Protein AF-0000000066718182 (afdb_homodimer)

Sequence (200 aa):
MLRGGSRDKLGKALAKWFHANDIPGRKADCPYFRSAIKLAQECGQGVHIPTGKELDGKFLDMNYEDMEAHMAKFKDDWKEYGVTVMCDSWTERWLLMRLGMLRGGSRDKLGKALAKWFHANDIPGRKADCPYFRSAIKLAQECGQGVHIPTGKELDGKFLDMNYEDMEAHMAKFKDDWKEYGVTVMCDSWTERWLLMRLG

Radius of gyration: 20.31 Å; Cα contacts (8 Å, |Δi|>4): 205; chains: 2; bounding box: 43×78×31 Å

Structure (mmCIF, N/CA/C/O backbone):
data_AF-0000000066718182-model_v1
#
loop_
_entity.id
_entity.type
_entity.pdbx_description
1 polymer 'DUF659 domain-containing protein'
#
loop_
_atom_site.group_PDB
_atom_site.id
_atom_site.type_symbol
_atom_site.label_atom_id
_atom_site.label_alt_id
_atom_site.label_comp_id
_atom_site.label_asym_id
_atom_site.label_entity_id
_atom_site.label_seq_id
_atom_site.pdbx_PDB_ins_code
_atom_site.Cartn_x
_atom_site.Cartn_y
_atom_site.Cartn_z
_atom_site.occupancy
_atom_site.B_iso_or_equiv
_atom_site.auth_seq_id
_atom_site.auth_comp_id
_atom_site.auth_asym_id
_atom_site.auth_atom_id
_atom_site.pdbx_PDB_model_num
ATOM 1 N N . MET A 1 1 ? 22.016 -5.453 -14.578 1 27.7 1 MET A N 1
ATOM 2 C CA . MET A 1 1 ? 21.406 -6.781 -14.609 1 27.7 1 MET A CA 1
ATOM 3 C C . MET A 1 1 ? 20.062 -6.781 -13.875 1 27.7 1 MET A C 1
ATOM 5 O O . MET A 1 1 ? 19.094 -7.359 -14.352 1 27.7 1 MET A O 1
ATOM 9 N N . LEU A 1 2 ? 19.953 -6.562 -12.203 1 36.31 2 LEU A N 1
ATOM 10 C CA . LEU A 1 2 ? 19.219 -7.027 -11.031 1 36.31 2 LEU A CA 1
ATOM 11 C C . LEU A 1 2 ? 17.969 -6.18 -10.805 1 36.31 2 LEU A C 1
ATOM 13 O O . LEU A 1 2 ? 17.344 -6.27 -9.75 1 36.31 2 LEU A O 1
ATOM 17 N N . ARG A 1 3 ? 17.984 -5.094 -11.461 1 47.88 3 ARG A N 1
ATOM 18 C CA . ARG A 1 3 ? 16.953 -4.074 -11.289 1 47.88 3 ARG A CA 1
ATOM 19 C C . ARG A 1 3 ? 15.586 -4.605 -11.711 1 47.88 3 ARG A C 1
ATOM 21 O O . ARG A 1 3 ? 14.57 -4.293 -11.078 1 47.88 3 ARG A O 1
ATOM 28 N N . GLY A 1 4 ? 15.656 -5.371 -12.875 1 57.72 4 GLY A N 1
ATOM 29 C CA . GLY A 1 4 ? 14.461 -6.023 -13.367 1 57.72 4 GLY A CA 1
ATOM 30 C C . GLY A 1 4 ? 13.844 -6.98 -12.359 1 57.72 4 GLY A C 1
ATOM 31 O O . GLY A 1 4 ? 12.617 -7.031 -12.211 1 57.72 4 GLY A O 1
ATOM 32 N N . GLY A 1 5 ? 14.828 -7.547 -11.586 1 81.38 5 GLY A N 1
ATOM 33 C CA . GLY A 1 5 ? 14.414 -8.516 -10.586 1 81.38 5 GLY A CA 1
ATOM 34 C C . GLY A 1 5 ? 13.703 -7.879 -9.398 1 81.38 5 GLY A C 1
ATOM 35 O O . GLY A 1 5 ? 12.664 -8.367 -8.961 1 81.38 5 GLY A O 1
ATOM 36 N N . SER A 1 6 ? 14.195 -6.707 -9.156 1 89.06 6 SER A N 1
ATOM 37 C CA . SER A 1 6 ? 13.648 -6.043 -7.98 1 89.06 6 SER A CA 1
ATOM 38 C C . SER A 1 6 ? 12.258 -5.477 -8.266 1 89.06 6 SER A C 1
ATO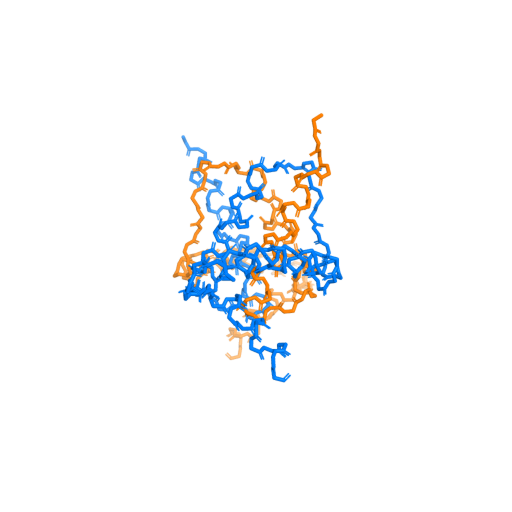M 40 O O . SER A 1 6 ? 11.367 -5.551 -7.414 1 89.06 6 SER A O 1
ATOM 42 N N . ARG A 1 7 ? 12.078 -5.008 -9.5 1 93.25 7 ARG A N 1
ATOM 43 C CA . ARG A 1 7 ? 10.781 -4.441 -9.859 1 93.25 7 ARG A CA 1
ATOM 44 C C . ARG A 1 7 ? 9.719 -5.527 -9.945 1 93.25 7 ARG A C 1
ATOM 46 O O . ARG A 1 7 ? 8.578 -5.316 -9.531 1 93.25 7 ARG A O 1
ATOM 53 N N . ASP A 1 8 ? 10.125 -6.609 -10.539 1 94.56 8 ASP A N 1
ATOM 54 C CA . ASP A 1 8 ? 9.188 -7.723 -10.625 1 94.56 8 ASP A CA 1
ATOM 55 C C . ASP A 1 8 ? 8.797 -8.227 -9.242 1 94.56 8 ASP A C 1
ATOM 57 O O . ASP A 1 8 ? 7.629 -8.555 -9 1 94.56 8 ASP A O 1
ATOM 61 N N . LYS A 1 9 ? 9.727 -8.281 -8.336 1 94.56 9 LYS A N 1
ATOM 62 C CA . LYS A 1 9 ? 9.453 -8.711 -6.973 1 94.56 9 LYS A CA 1
ATOM 63 C C . LYS A 1 9 ? 8.5 -7.75 -6.273 1 94.56 9 LYS A C 1
ATOM 65 O O . LYS A 1 9 ? 7.523 -8.18 -5.648 1 94.56 9 LYS A O 1
ATOM 70 N N . LEU A 1 10 ? 8.781 -6.496 -6.449 1 96.25 10 LEU A N 1
ATOM 71 C CA . LEU A 1 10 ? 7.918 -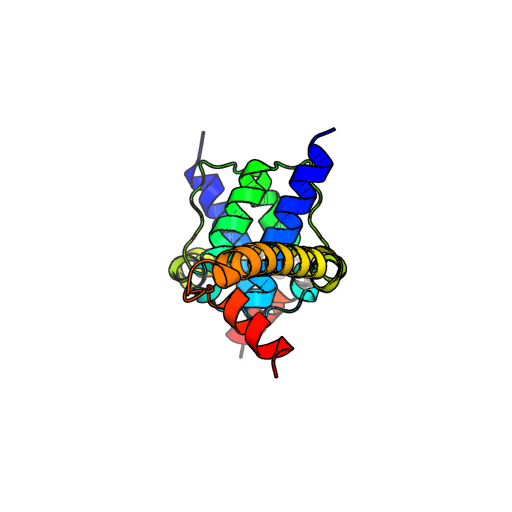5.488 -5.836 1 96.25 10 LEU A CA 1
ATOM 72 C C . LEU A 1 10 ? 6.527 -5.512 -6.461 1 96.25 10 LEU A C 1
ATOM 74 O O . LEU A 1 10 ? 5.523 -5.469 -5.746 1 96.25 10 LEU A O 1
ATOM 78 N N . GLY A 1 11 ? 6.48 -5.559 -7.781 1 97 11 GLY A N 1
ATOM 79 C CA . GLY A 1 11 ? 5.207 -5.609 -8.477 1 97 11 GLY A CA 1
ATOM 80 C C . GLY A 1 11 ? 4.352 -6.793 -8.07 1 97 11 GLY A C 1
ATOM 81 O O . GLY A 1 11 ? 3.156 -6.641 -7.805 1 97 11 GLY A O 1
ATOM 82 N N . LYS A 1 12 ? 4.977 -7.949 -7.941 1 94.88 12 LYS A N 1
ATOM 83 C CA . LYS A 1 12 ? 4.266 -9.156 -7.539 1 94.88 12 LYS A CA 1
ATOM 84 C C . LYS A 1 12 ? 3.752 -9.039 -6.105 1 94.88 12 LYS A C 1
ATOM 86 O O . LYS A 1 12 ? 2.623 -9.438 -5.812 1 94.88 12 LYS A O 1
ATOM 91 N N . ALA A 1 13 ? 4.578 -8.562 -5.242 1 95.19 13 ALA A N 1
ATOM 92 C CA . ALA A 1 13 ? 4.203 -8.43 -3.838 1 95.19 13 ALA A CA 1
ATOM 93 C C . ALA A 1 13 ? 3.021 -7.473 -3.676 1 95.19 13 ALA A C 1
ATOM 95 O O . ALA A 1 13 ? 2.07 -7.773 -2.949 1 95.19 13 ALA A O 1
ATOM 96 N N . LEU A 1 14 ? 3.059 -6.391 -4.375 1 97.31 14 LEU A N 1
ATOM 97 C CA . LEU A 1 14 ? 1.971 -5.422 -4.316 1 97.31 14 LEU A CA 1
ATOM 98 C C . LEU A 1 14 ? 0.697 -5.996 -4.93 1 97.31 14 LEU A C 1
ATOM 100 O O . LEU A 1 14 ? -0.39 -5.844 -4.367 1 97.31 14 LEU A O 1
ATOM 104 N N . ALA A 1 15 ? 0.83 -6.625 -6.078 1 95.38 15 ALA A N 1
ATOM 105 C CA . ALA A 1 15 ? -0.331 -7.215 -6.738 1 95.38 15 ALA A CA 1
ATOM 106 C C . ALA A 1 15 ? -1.009 -8.242 -5.84 1 95.38 15 ALA A C 1
ATOM 108 O O . ALA A 1 15 ? -2.238 -8.312 -5.777 1 95.38 15 ALA A O 1
ATOM 109 N N . LYS A 1 16 ? -0.206 -9.039 -5.129 1 93.62 16 LYS A N 1
ATOM 110 C CA . LYS A 1 16 ? -0.735 -10.039 -4.207 1 93.62 16 LYS A CA 1
ATOM 111 C C . LYS A 1 16 ? -1.537 -9.391 -3.084 1 93.62 16 LYS A C 1
ATOM 113 O O . LYS A 1 16 ? -2.631 -9.844 -2.75 1 93.62 16 LYS A O 1
ATOM 118 N N . TRP A 1 17 ? -1.016 -8.336 -2.52 1 94.94 17 TRP A N 1
ATOM 119 C CA . TRP A 1 17 ? -1.713 -7.637 -1.446 1 94.94 17 TRP A CA 1
ATOM 120 C C . TRP A 1 17 ? -3.016 -7.023 -1.952 1 94.94 17 TRP A C 1
ATOM 122 O O . TRP A 1 17 ? -4.062 -7.172 -1.319 1 94.94 17 TRP A O 1
ATOM 132 N N . PHE A 1 18 ? -2.979 -6.359 -3.109 1 94.31 18 PHE A N 1
ATOM 133 C CA . PHE A 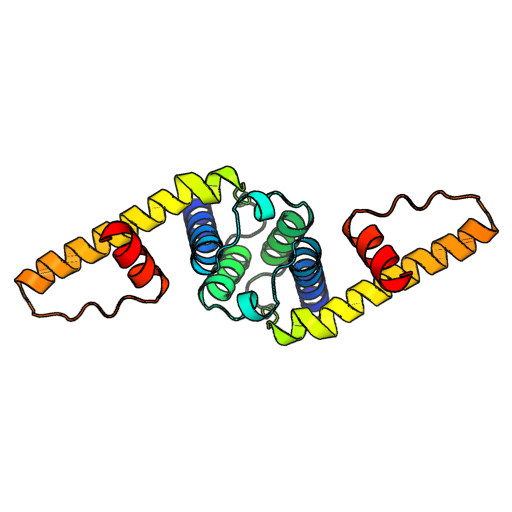1 18 ? -4.164 -5.734 -3.686 1 94.31 18 PHE A CA 1
ATOM 134 C C . PHE A 1 18 ? -5.258 -6.766 -3.926 1 94.31 18 PHE A C 1
ATOM 136 O O . PHE A 1 18 ? -6.383 -6.605 -3.449 1 94.31 18 PHE A O 1
ATOM 143 N N . HIS A 1 19 ? -4.902 -7.828 -4.535 1 90.25 19 HIS A N 1
ATOM 144 C CA . HIS A 1 19 ? -5.883 -8.82 -4.957 1 90.25 19 HIS A CA 1
ATOM 145 C C . HIS A 1 19 ? -6.414 -9.617 -3.768 1 90.25 19 HIS A C 1
ATOM 147 O O . HIS A 1 19 ? -7.613 -9.883 -3.682 1 90.25 19 HIS A O 1
ATOM 153 N N . ALA A 1 20 ? -5.555 -9.977 -2.795 1 88.06 20 ALA A N 1
ATOM 154 C CA . ALA A 1 20 ? -5.957 -10.727 -1.608 1 88.06 20 ALA A CA 1
ATOM 155 C C . ALA A 1 20 ? -6.922 -9.914 -0.749 1 88.06 20 ALA A C 1
ATOM 157 O O . ALA A 1 20 ? -7.711 -10.477 0.014 1 88.06 20 ALA A O 1
ATOM 158 N N . ASN A 1 21 ? -6.887 -8.602 -0.823 1 89.88 21 ASN A N 1
ATOM 159 C CA . ASN A 1 21 ? -7.711 -7.738 0.011 1 89.88 21 ASN A CA 1
ATOM 160 C C . ASN A 1 21 ? -8.766 -7.004 -0.813 1 89.88 21 ASN A C 1
ATOM 162 O O . ASN A 1 21 ? -9.32 -6 -0.364 1 89.88 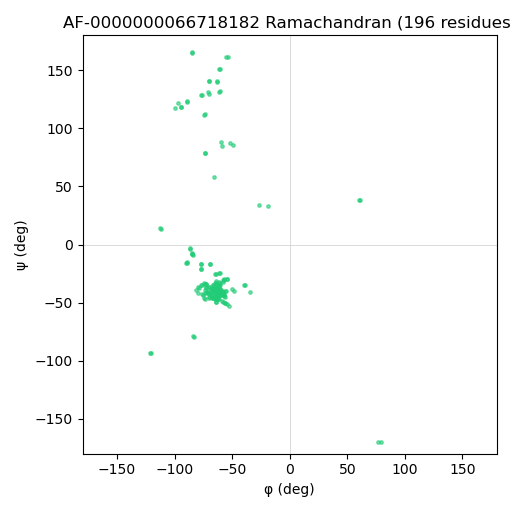21 ASN A O 1
ATOM 166 N N . ASP A 1 22 ? -8.992 -7.402 -2.039 1 89.5 22 ASP A N 1
ATOM 167 C CA . ASP A 1 22 ? -10.023 -6.875 -2.926 1 89.5 22 ASP A CA 1
ATOM 168 C C . ASP A 1 22 ? -9.812 -5.383 -3.184 1 89.5 22 ASP A C 1
ATOM 170 O O . ASP A 1 22 ? -10.766 -4.602 -3.152 1 89.5 22 ASP A O 1
ATOM 174 N N . ILE A 1 23 ? -8.617 -4.949 -3.314 1 93.12 23 ILE A N 1
ATOM 175 C CA . ILE A 1 23 ? -8.273 -3.572 -3.648 1 93.12 23 ILE A CA 1
ATOM 176 C C . ILE A 1 23 ? -8.078 -3.441 -5.156 1 93.12 23 ILE A C 1
ATOM 178 O O . ILE A 1 23 ? -7.207 -4.098 -5.734 1 93.12 23 ILE A O 1
ATOM 182 N N . PRO A 1 24 ? -8.891 -2.607 -5.84 1 93.19 24 PRO A N 1
ATOM 183 C CA . PRO A 1 24 ? -8.695 -2.402 -7.277 1 93.19 24 PRO A CA 1
ATOM 184 C C . PRO A 1 24 ? -7.348 -1.775 -7.605 1 93.19 24 PRO A C 1
ATOM 186 O O . PRO A 1 24 ? -6.879 -0.894 -6.879 1 93.19 24 PRO A O 1
ATOM 189 N N . GLY A 1 25 ? -6.676 -2.227 -8.703 1 95.25 25 GLY A N 1
ATOM 190 C CA . GLY A 1 25 ? -5.383 -1.718 -9.133 1 95.25 25 GLY A CA 1
ATOM 191 C C . GLY A 1 25 ? -5.367 -0.214 -9.328 1 95.25 25 GLY A C 1
ATOM 192 O O . GLY A 1 25 ? -4.352 0.44 -9.07 1 95.25 25 GLY A O 1
ATOM 193 N N . ARG A 1 26 ? -6.508 0.338 -9.68 1 91.94 26 ARG A N 1
ATOM 194 C CA . ARG A 1 26 ? -6.598 1.769 -9.961 1 91.94 26 ARG A CA 1
ATOM 195 C C . ARG A 1 26 ? -6.238 2.588 -8.719 1 91.94 26 ARG A C 1
ATOM 197 O O . ARG A 1 26 ? -5.801 3.734 -8.836 1 91.94 26 ARG A O 1
ATOM 204 N N . LYS A 1 27 ? -6.359 2.092 -7.512 1 93.62 27 LYS A N 1
ATOM 205 C CA . LYS A 1 27 ? -6.035 2.805 -6.277 1 93.62 27 LYS A CA 1
ATOM 206 C C . LYS A 1 27 ? -4.531 3.018 -6.145 1 93.62 27 LYS A C 1
ATOM 208 O O . LYS A 1 27 ? -4.086 3.883 -5.387 1 93.62 27 LYS A O 1
ATOM 213 N N . ALA A 1 28 ? -3.676 2.215 -6.977 1 96.88 28 ALA A N 1
ATOM 214 C CA . ALA A 1 28 ? -2.23 2.43 -7.012 1 96.88 28 ALA A CA 1
ATOM 215 C C . ALA A 1 28 ? -1.88 3.652 -7.855 1 96.88 28 ALA A C 1
ATOM 217 O O . ALA A 1 28 ? -0.754 4.152 -7.797 1 96.88 28 ALA A O 1
ATOM 218 N N . ASP A 1 29 ? -2.799 4.102 -8.656 1 92.56 29 ASP A N 1
ATOM 219 C CA . ASP A 1 29 ? -2.533 5.262 -9.5 1 92.56 29 ASP A CA 1
ATOM 220 C C . ASP A 1 29 ? -2.789 6.562 -8.75 1 92.56 29 ASP A C 1
ATOM 222 O O . ASP A 1 29 ? -2.439 7.645 -9.227 1 92.56 29 ASP A O 1
ATOM 226 N N . CYS A 1 30 ? -3.375 6.438 -7.527 1 90.38 30 CYS A N 1
ATOM 227 C CA . CYS A 1 30 ? -3.543 7.582 -6.633 1 90.38 30 CYS A CA 1
ATOM 228 C C . CYS A 1 30 ? -2.195 8.188 -6.27 1 90.38 30 CYS A C 1
ATOM 230 O O . CYS A 1 30 ? -1.261 7.469 -5.91 1 90.38 30 CYS A O 1
ATOM 232 N N . PRO A 1 31 ? -2.057 9.539 -6.375 1 91.56 31 PRO A N 1
ATOM 233 C CA . PRO A 1 31 ? -0.783 10.188 -6.047 1 91.56 31 PRO A CA 1
ATOM 234 C C . PRO A 1 31 ? -0.329 9.898 -4.617 1 91.56 31 PRO A C 1
ATOM 236 O O . PRO A 1 31 ? 0.873 9.828 -4.348 1 91.56 31 PRO A O 1
ATOM 239 N N . TYR A 1 32 ? -1.279 9.695 -3.721 1 91.31 32 TYR A N 1
ATOM 240 C CA . TYR A 1 32 ? -0.936 9.406 -2.332 1 91.31 32 TYR A CA 1
ATOM 241 C C . TYR A 1 32 ? -0.243 8.055 -2.209 1 91.31 32 TYR A C 1
ATOM 243 O O . TYR A 1 32 ? 0.636 7.875 -1.362 1 91.31 32 TYR A O 1
ATOM 251 N N . PHE A 1 33 ? -0.65 7.059 -3.051 1 95.94 33 PHE A N 1
ATOM 252 C CA . PHE A 1 33 ? 0.018 5.762 -3.059 1 95.94 33 PHE A CA 1
ATOM 253 C C . PHE A 1 33 ? 1.466 5.902 -3.512 1 95.94 33 PHE A C 1
ATOM 255 O O . PHE A 1 33 ? 2.377 5.379 -2.867 1 95.94 33 PHE A O 1
ATOM 262 N N . ARG A 1 34 ? 1.638 6.582 -4.609 1 94.56 34 ARG A N 1
ATOM 263 C CA . ARG A 1 34 ? 2.971 6.762 -5.172 1 94.56 34 ARG A CA 1
ATOM 264 C C . ARG A 1 34 ? 3.902 7.441 -4.172 1 94.56 34 ARG A C 1
ATOM 266 O O . ARG A 1 34 ? 5.047 7.02 -3.998 1 94.56 34 ARG A O 1
ATOM 273 N N . SER A 1 35 ? 3.363 8.461 -3.457 1 93.19 35 SER A N 1
ATOM 274 C CA . SER A 1 35 ? 4.133 9.172 -2.439 1 93.19 35 SER A CA 1
ATOM 275 C C . SER A 1 35 ? 4.488 8.25 -1.277 1 93.19 35 SER A C 1
ATOM 277 O O . SER A 1 35 ? 5.613 8.289 -0.771 1 93.19 35 SER A O 1
ATOM 279 N N . ALA A 1 36 ? 3.537 7.402 -0.857 1 96.69 36 ALA A N 1
ATOM 280 C CA . ALA A 1 36 ? 3.758 6.512 0.278 1 96.69 36 ALA A CA 1
ATOM 281 C C . ALA A 1 36 ? 4.82 5.465 -0.044 1 96.69 36 ALA A C 1
ATOM 283 O O . ALA A 1 36 ? 5.703 5.195 0.773 1 96.69 36 ALA A O 1
ATOM 284 N N . ILE A 1 37 ? 4.82 4.895 -1.317 1 96.75 37 ILE A N 1
ATOM 285 C CA . ILE A 1 37 ? 5.781 3.861 -1.693 1 96.75 37 ILE A CA 1
ATOM 286 C C . ILE A 1 37 ? 7.164 4.488 -1.88 1 96.75 37 ILE A C 1
ATOM 288 O O . ILE A 1 37 ? 8.172 3.896 -1.498 1 96.75 37 ILE A O 1
ATOM 292 N N . LYS A 1 38 ? 7.215 5.676 -2.416 1 94.44 38 LYS A N 1
ATOM 293 C CA . LYS A 1 38 ? 8.492 6.375 -2.533 1 94.44 38 LYS A CA 1
ATOM 294 C C . LYS A 1 38 ? 9.109 6.621 -1.16 1 94.44 38 LYS A C 1
ATOM 296 O O . LYS A 1 38 ? 10.32 6.477 -0.988 1 94.44 38 LYS A O 1
ATOM 301 N N . LEU A 1 39 ? 8.289 7.016 -0.214 1 94.69 39 LEU A N 1
ATOM 302 C CA . LEU A 1 39 ? 8.773 7.246 1.142 1 94.69 39 LEU A CA 1
ATOM 303 C C . LEU A 1 39 ? 9.266 5.949 1.769 1 94.69 39 LEU A C 1
ATOM 305 O O . LEU A 1 39 ? 10.273 5.941 2.479 1 94.69 39 LEU A O 1
ATOM 309 N N . ALA A 1 40 ? 8.555 4.852 1.503 1 95.19 40 ALA A N 1
ATOM 310 C CA . ALA A 1 40 ? 9.016 3.551 1.979 1 95.19 40 ALA A CA 1
ATOM 311 C C . ALA A 1 40 ? 10.391 3.211 1.401 1 95.19 40 ALA A C 1
ATOM 313 O O . ALA A 1 40 ? 11.266 2.727 2.117 1 95.19 40 ALA A O 1
ATOM 314 N N . GLN A 1 41 ? 10.602 3.473 0.169 1 93.38 41 GLN A N 1
ATOM 315 C CA . GLN A 1 41 ? 11.867 3.221 -0.511 1 93.38 41 GLN A CA 1
ATOM 316 C C . GLN A 1 41 ? 12.984 4.07 0.079 1 93.38 41 GLN A C 1
ATOM 318 O O . GLN A 1 41 ? 14.141 3.629 0.149 1 93.38 41 GLN A O 1
ATOM 323 N N . GLU A 1 42 ? 12.602 5.266 0.507 1 92.38 42 GLU A N 1
ATOM 324 C CA . GLU A 1 42 ? 13.562 6.203 1.074 1 92.38 42 GLU A CA 1
ATOM 325 C C . GLU A 1 42 ? 13.953 5.801 2.496 1 92.38 42 GLU A C 1
ATOM 327 O O . GLU A 1 42 ? 15.109 5.965 2.898 1 92.38 42 GLU A O 1
ATOM 332 N N . CYS A 1 43 ? 12.953 5.379 3.373 1 89.56 43 CYS A N 1
ATOM 333 C CA . CYS A 1 43 ? 13.148 5.074 4.789 1 89.56 43 CYS A CA 1
ATOM 334 C C . CYS A 1 43 ? 14.07 3.879 4.965 1 89.56 43 CYS A C 1
ATOM 336 O O . CYS A 1 43 ? 14.836 3.816 5.934 1 89.56 43 CYS A O 1
ATOM 338 N N . GLY A 1 44 ? 14.102 2.908 4.078 1 80.69 44 GLY A N 1
ATOM 339 C CA . GLY A 1 44 ? 14.898 1.699 4.219 1 80.69 44 GLY A CA 1
ATOM 340 C C . GLY A 1 44 ? 14.297 0.701 5.191 1 80.69 44 GLY A C 1
ATOM 341 O O . GLY A 1 44 ? 13.227 0.942 5.754 1 80.69 44 GLY A O 1
ATOM 342 N N . GLN A 1 45 ? 14.992 -0.403 5.625 1 84.06 45 GLN A N 1
ATOM 343 C CA . GLN A 1 45 ? 14.469 -1.557 6.344 1 84.06 45 GLN A CA 1
ATOM 344 C C . GLN A 1 45 ? 14.461 -1.307 7.852 1 84.06 45 GLN A C 1
ATOM 346 O O . GLN A 1 45 ? 13.836 -2.051 8.609 1 84.06 45 GLN A O 1
ATOM 351 N N . GLY A 1 46 ? 14.938 -0.246 8.258 1 84.88 46 GLY A N 1
ATOM 352 C CA . GLY A 1 46 ? 15.008 0.039 9.688 1 84.88 46 GLY A CA 1
ATOM 353 C C . GLY A 1 46 ? 13.766 0.732 10.211 1 84.88 46 GLY A C 1
ATOM 354 O O . GLY A 1 46 ? 13.547 0.792 11.43 1 84.88 46 GLY A O 1
ATOM 355 N N . VAL A 1 47 ? 12.984 1.248 9.352 1 90.44 47 VAL A N 1
ATOM 356 C CA . VAL A 1 47 ? 11.766 1.948 9.75 1 90.44 47 VAL A CA 1
ATOM 357 C C . VAL A 1 47 ? 10.609 0.961 9.836 1 90.44 47 VAL A C 1
ATOM 359 O O . VAL A 1 47 ? 10.289 0.276 8.859 1 90.44 47 VAL A O 1
ATOM 362 N N . HIS A 1 48 ? 9.984 0.897 11.016 1 93.56 48 HIS A N 1
ATOM 363 C CA . HIS A 1 48 ? 8.906 -0.056 11.25 1 93.56 48 HIS A CA 1
ATOM 364 C C . HIS A 1 48 ? 7.652 0.329 10.469 1 93.56 48 HIS A C 1
ATOM 366 O O . HIS A 1 48 ? 7.289 1.506 10.414 1 93.56 48 HIS A O 1
ATOM 372 N N . ILE A 1 49 ? 7.031 -0.681 9.961 1 95.31 49 ILE A N 1
ATOM 373 C CA . ILE A 1 49 ? 5.797 -0.511 9.203 1 95.31 49 ILE A CA 1
ATOM 374 C C . ILE A 1 49 ? 4.633 -0.26 10.164 1 95.31 49 ILE A C 1
ATOM 376 O O . ILE A 1 49 ? 4.457 -0.996 11.141 1 95.31 49 ILE A O 1
ATOM 380 N N . PRO A 1 50 ? 3.857 0.754 9.977 1 96.06 50 PRO A N 1
ATOM 381 C CA . PRO A 1 50 ? 2.721 1.021 10.859 1 96.06 50 PRO A CA 1
ATOM 382 C C . PRO A 1 50 ? 1.696 -0.111 10.867 1 96.06 50 PRO A C 1
ATOM 384 O O . PRO A 1 50 ? 1.55 -0.819 9.867 1 96.06 50 PRO A O 1
ATOM 387 N N . THR A 1 51 ? 1 -0.271 11.984 1 95.19 51 THR A N 1
ATOM 388 C CA . THR A 1 51 ? -0.104 -1.22 12.086 1 95.19 51 THR A CA 1
ATOM 389 C C . THR A 1 51 ? -1.401 -0.592 11.586 1 95.19 51 THR A C 1
ATOM 391 O O . THR A 1 51 ? -1.482 0.625 11.414 1 95.19 51 THR A O 1
ATOM 394 N N . GLY A 1 52 ? -2.396 -1.491 11.352 1 96.06 52 GLY A N 1
ATOM 395 C CA . GLY A 1 52 ? -3.719 -1.006 10.984 1 96.06 52 GLY A CA 1
ATOM 396 C C . GLY A 1 52 ? -4.301 -0.041 12 1 96.06 52 GLY A C 1
ATOM 397 O O . GLY A 1 52 ? -4.848 1.001 11.633 1 96.06 52 GLY A O 1
ATOM 398 N N . LYS A 1 53 ? -4.094 -0.344 13.281 1 95.56 53 LYS A N 1
ATOM 399 C CA . LYS A 1 53 ? -4.578 0.502 14.367 1 95.56 53 LYS A CA 1
ATOM 400 C C . LYS A 1 53 ? -3.92 1.878 14.328 1 95.56 53 LYS A C 1
ATOM 402 O O . LYS A 1 53 ? -4.582 2.896 14.539 1 95.56 53 LYS A O 1
ATOM 407 N N . GLU A 1 54 ? -2.678 1.915 14.07 1 97.06 54 GLU A N 1
ATOM 408 C CA . GLU A 1 54 ? -1.96 3.186 14.008 1 97.06 54 GLU A CA 1
ATOM 409 C C . GLU A 1 54 ? -2.404 4.012 12.805 1 97.06 54 GLU A C 1
ATOM 411 O O . GLU A 1 54 ? -2.518 5.234 12.898 1 97.06 54 GLU A O 1
ATOM 416 N N . LEU A 1 55 ? -2.656 3.365 11.68 1 96.56 55 LEU A N 1
ATOM 417 C CA . LEU A 1 55 ? -3.072 4.055 10.469 1 96.56 55 LEU A CA 1
ATOM 418 C C . LEU A 1 55 ? -4.453 4.676 10.641 1 96.56 55 LEU A C 1
ATOM 420 O O . LEU A 1 55 ? -4.703 5.789 10.164 1 96.56 55 LEU A O 1
ATOM 424 N N . ASP A 1 56 ? -5.332 3.963 11.344 1 92.62 56 ASP A N 1
ATOM 425 C CA . ASP A 1 56 ? -6.699 4.422 11.555 1 92.62 56 ASP A CA 1
ATOM 426 C C . ASP A 1 56 ? -6.781 5.391 12.734 1 92.62 56 ASP A C 1
ATOM 428 O O . ASP A 1 56 ? -7.801 6.055 12.93 1 92.62 56 ASP A O 1
ATOM 432 N N . GLY A 1 57 ? -5.719 5.52 13.477 1 94.69 57 GLY A N 1
ATOM 433 C CA . GLY A 1 57 ? -5.715 6.336 14.68 1 94.69 57 GLY A CA 1
ATOM 434 C C . GLY A 1 57 ? -4.691 7.457 14.641 1 94.69 57 GLY A C 1
ATOM 435 O O . GLY A 1 57 ? -4.938 8.508 14.039 1 94.69 57 GLY A O 1
ATOM 436 N N . LYS A 1 58 ? -3.51 7.105 15.211 1 94.12 58 LYS A N 1
ATOM 437 C CA . LYS A 1 58 ? -2.484 8.117 15.453 1 94.12 58 LYS A CA 1
ATOM 438 C C . LYS A 1 58 ? -2.121 8.852 14.164 1 94.12 58 LYS A C 1
ATOM 440 O O . LYS A 1 58 ? -2.084 10.086 14.141 1 94.12 58 LYS A O 1
ATOM 445 N N . PHE A 1 59 ? -1.83 8.125 13.141 1 94.69 59 PHE A N 1
ATOM 446 C CA . PHE A 1 59 ? -1.332 8.773 11.93 1 94.69 59 PHE A CA 1
ATOM 447 C C . PHE A 1 59 ? -2.453 9.508 11.211 1 94.69 59 PHE A C 1
ATOM 449 O O . PHE A 1 59 ? -2.219 10.547 10.586 1 94.69 59 PHE A O 1
ATOM 456 N N . LEU A 1 60 ? -3.662 8.984 11.266 1 90.25 60 LEU A N 1
ATOM 457 C CA . LEU A 1 60 ? -4.801 9.719 10.734 1 90.25 60 LEU A CA 1
ATOM 458 C C . LEU A 1 60 ? -5.004 11.031 11.484 1 90.25 60 LEU A C 1
ATOM 460 O O . LEU A 1 60 ? -5.242 12.07 10.875 1 90.25 60 LEU A O 1
ATOM 464 N N . ASP A 1 61 ? -4.883 10.992 12.797 1 88.81 61 ASP A N 1
ATOM 465 C CA . ASP A 1 61 ? -4.996 12.188 13.633 1 88.81 61 ASP A CA 1
ATOM 466 C C . ASP A 1 61 ? -3.938 13.219 13.25 1 88.81 61 ASP A C 1
ATOM 468 O O . ASP A 1 61 ? -4.23 14.414 13.172 1 88.81 61 ASP A O 1
ATOM 472 N N . MET A 1 62 ? -2.752 12.773 13.047 1 90.38 62 MET A N 1
ATOM 473 C CA . MET A 1 62 ? -1.662 13.656 12.656 1 90.38 62 MET A CA 1
ATOM 474 C C . MET A 1 62 ? -1.973 14.352 11.328 1 90.38 62 MET A C 1
ATOM 476 O O . MET A 1 62 ? -1.664 15.531 11.148 1 90.38 62 MET A O 1
ATOM 480 N N . ASN A 1 63 ? -2.602 13.609 10.422 1 84.75 63 ASN A N 1
ATOM 481 C CA . ASN A 1 63 ? -2.994 14.195 9.148 1 84.75 63 ASN A CA 1
ATOM 482 C C . ASN A 1 63 ? -4.043 15.289 9.336 1 84.75 63 ASN A C 1
ATOM 484 O O . ASN A 1 63 ? -3.979 16.328 8.68 1 84.75 63 ASN A O 1
ATOM 488 N N . TYR A 1 64 ? -4.883 15.055 10.211 1 80.19 64 TYR A N 1
ATOM 489 C CA . TYR A 1 64 ? -5.914 16.047 10.492 1 80.19 64 TYR A CA 1
ATOM 490 C C . TYR A 1 64 ? -5.309 17.297 11.117 1 80.19 64 TYR A C 1
ATOM 492 O O . TYR A 1 64 ? -5.676 18.422 10.766 1 80.19 64 TYR A O 1
ATOM 500 N N . GLU A 1 65 ? -4.438 17.078 11.977 1 81.88 65 GLU A N 1
ATOM 501 C CA . GLU A 1 65 ? -3.76 18.203 12.617 1 81.88 65 GLU A CA 1
ATOM 502 C C . GLU A 1 65 ? -2.99 19.031 11.594 1 81.88 65 GLU A C 1
ATOM 504 O O . GLU A 1 65 ? -3.027 20.266 11.641 1 81.88 65 GLU A O 1
ATOM 509 N N . ASP A 1 66 ? -2.27 18.297 10.766 1 77.75 66 ASP A N 1
ATOM 510 C CA . ASP A 1 66 ? -1.547 19 9.703 1 77.75 66 ASP A CA 1
ATOM 511 C C . ASP A 1 66 ? -2.496 19.828 8.844 1 77.75 66 ASP A C 1
ATOM 513 O O . ASP A 1 66 ? -2.168 20.953 8.461 1 77.75 66 ASP A O 1
ATOM 517 N N . MET A 1 67 ? -3.562 19.219 8.523 1 76.31 67 MET A N 1
ATOM 518 C CA . MET A 1 67 ? -4.555 19.891 7.691 1 76.31 67 MET A CA 1
ATOM 519 C C . MET A 1 67 ? -5.125 21.125 8.406 1 76.31 67 MET A C 1
ATOM 521 O O . MET A 1 67 ? -5.297 22.172 7.793 1 76.31 67 MET A O 1
ATOM 525 N N . GLU A 1 68 ? -5.395 21.031 9.711 1 70.06 68 GLU A N 1
ATOM 526 C CA . GLU A 1 68 ? -5.895 22.141 10.5 1 70.06 68 GLU A CA 1
ATOM 527 C C . GLU A 1 68 ? -4.875 23.281 10.562 1 70.06 68 GLU A C 1
ATOM 529 O O . GLU A 1 68 ? -5.238 24.453 10.453 1 70.06 68 GLU A O 1
ATOM 534 N N . ALA A 1 69 ? -3.723 22.859 10.719 1 73.5 69 ALA A N 1
ATOM 535 C CA . ALA A 1 69 ? -2.65 23.859 10.766 1 73.5 69 ALA A CA 1
ATOM 536 C C . ALA A 1 69 ? -2.523 24.594 9.438 1 73.5 69 ALA A C 1
ATOM 538 O O . ALA A 1 69 ? -2.305 25.812 9.414 1 73.5 69 ALA A O 1
ATOM 539 N N . HIS A 1 70 ? -2.701 23.844 8.352 1 66.31 70 HIS A N 1
ATOM 540 C CA . HIS A 1 70 ? -2.637 24.438 7.023 1 66.31 70 HIS A CA 1
ATOM 541 C C . HIS A 1 70 ? -3.803 25.391 6.785 1 66.31 70 HIS A C 1
ATOM 543 O O . HIS A 1 70 ? -3.621 26.469 6.227 1 66.31 70 HIS A O 1
ATOM 549 N N . MET A 1 71 ? -4.914 24.969 7.297 1 67.06 71 MET A N 1
ATOM 550 C CA . MET A 1 71 ? -6.105 25.797 7.137 1 67.06 71 MET A CA 1
ATOM 551 C C . MET A 1 71 ? -6.016 27.047 7.988 1 67.06 71 MET A C 1
ATOM 553 O O . MET A 1 71 ? -6.43 28.125 7.559 1 67.06 71 MET A O 1
ATOM 557 N N . ALA A 1 72 ? -5.516 26.859 9.164 1 65.56 72 ALA A N 1
ATOM 558 C CA . ALA A 1 72 ? -5.352 28 10.055 1 65.56 72 ALA A CA 1
ATOM 559 C C . ALA A 1 72 ? -4.41 29.047 9.445 1 65.56 72 ALA A C 1
ATOM 561 O O . ALA A 1 72 ? -4.652 30.25 9.555 1 65.56 72 ALA A O 1
ATOM 562 N N . LYS A 1 73 ? -3.49 28.531 8.734 1 63.25 73 LYS A N 1
ATOM 563 C CA . LYS A 1 73 ? -2.562 29.422 8.055 1 63.25 73 LYS A CA 1
ATOM 564 C C . LYS A 1 73 ? -3.256 30.172 6.918 1 63.25 73 LYS A C 1
ATOM 566 O O . LYS A 1 73 ? -2.99 31.359 6.695 1 63.25 73 LYS A O 1
ATOM 571 N N . PHE A 1 74 ? -4.125 29.438 6.328 1 56.66 74 PHE A N 1
ATOM 572 C CA . PHE A 1 74 ? -4.859 30.047 5.23 1 56.66 74 PHE A CA 1
ATOM 573 C C . PHE A 1 74 ? -5.887 31.047 5.758 1 56.66 74 PHE A C 1
ATOM 575 O O . PHE A 1 74 ? -6.082 32.125 5.176 1 56.66 74 PHE A O 1
ATOM 582 N N . LYS A 1 75 ? -6.602 30.609 6.742 1 58.5 75 LYS A N 1
ATOM 583 C CA . LYS A 1 75 ? -7.566 31.516 7.348 1 58.5 75 LYS A CA 1
ATOM 584 C C . LYS A 1 75 ? -6.883 32.781 7.859 1 58.5 75 LYS A C 1
ATOM 586 O O . LYS A 1 75 ? -7.418 33.875 7.715 1 58.5 75 LYS A O 1
ATOM 591 N N . ASP A 1 76 ? -5.867 32.469 8.422 1 57.19 76 ASP A N 1
ATOM 592 C CA . ASP A 1 76 ? -5.105 33.625 8.875 1 57.19 76 ASP A CA 1
ATOM 593 C C . ASP A 1 76 ? -4.691 34.531 7.695 1 57.19 76 ASP A C 1
ATOM 595 O O . ASP A 1 76 ? -4.73 35.75 7.789 1 57.19 76 ASP A O 1
ATOM 599 N N . ASP A 1 77 ? -4.434 33.656 6.59 1 49.81 77 ASP A N 1
ATOM 600 C CA . ASP A 1 77 ? -4.062 34.375 5.387 1 49.81 77 ASP A CA 1
ATOM 601 C C . ASP A 1 77 ? -5.301 34.938 4.676 1 49.81 77 ASP A C 1
ATOM 603 O O . ASP A 1 77 ? -5.234 35.969 4.004 1 49.81 77 ASP A O 1
ATOM 607 N N . TRP A 1 78 ? -6.383 33.875 4.715 1 52.19 78 TRP A N 1
ATOM 608 C CA . TRP A 1 78 ? -7.648 34.312 4.133 1 52.19 78 TRP A CA 1
ATOM 609 C C . TRP A 1 78 ? -8.117 35.625 4.766 1 52.19 78 TRP A C 1
ATOM 611 O O . TRP A 1 78 ? -8.688 36.5 4.086 1 52.19 78 TRP A O 1
ATOM 621 N N . LYS A 1 79 ? -8.188 35.625 6.16 1 49.97 79 LYS A N 1
ATOM 622 C CA . LYS A 1 79 ? -8.523 36.938 6.738 1 49.97 79 LYS A CA 1
ATOM 623 C C . LYS A 1 79 ? -7.805 38.062 6 1 49.97 79 LYS A C 1
ATOM 625 O O . LYS A 1 79 ? -8.32 39.156 5.902 1 49.97 79 LYS A O 1
ATOM 630 N N . GLU A 1 80 ? -6.656 37.469 5.695 1 43.41 80 GLU A N 1
ATOM 631 C CA . GLU A 1 80 ? -6.027 38.5 4.879 1 43.41 80 GLU A CA 1
ATOM 632 C C . GLU A 1 80 ? -6.516 38.438 3.434 1 43.41 80 GLU A C 1
ATOM 634 O O . GLU A 1 80 ? -6.852 39.469 2.842 1 43.41 80 GLU A O 1
ATOM 639 N N . TYR A 1 81 ? -5.965 37.469 2.547 1 41.66 81 TYR A N 1
ATOM 640 C CA . TYR A 1 81 ? -6.305 37.438 1.13 1 41.66 81 TYR A CA 1
ATOM 641 C C . TYR A 1 81 ? -7.363 36.375 0.846 1 41.66 81 TYR A C 1
ATOM 643 O O . TYR A 1 81 ? -7.48 35.406 1.582 1 41.66 81 TYR A O 1
ATOM 651 N N . GLY A 1 82 ? -8.727 36.656 0.307 1 39.97 82 GLY A N 1
ATOM 652 C CA . GLY A 1 82 ? -9.836 35.938 -0.301 1 39.97 82 GLY A CA 1
ATOM 653 C C . GLY A 1 82 ? -9.445 34.594 -0.865 1 39.97 82 GLY A C 1
ATOM 654 O O . GLY A 1 82 ? -9.648 34.344 -2.053 1 39.97 82 GLY A O 1
ATOM 655 N N . VAL A 1 83 ? -8.492 33.875 -0.288 1 44.41 83 VAL A N 1
ATOM 656 C CA . VAL A 1 83 ? -7.902 32.75 -1.011 1 44.41 83 VAL A CA 1
ATOM 657 C C . VAL A 1 83 ? -8.875 31.594 -1.032 1 44.41 83 VAL A C 1
ATOM 659 O O . VAL A 1 83 ? -9.586 31.344 -0.053 1 44.41 83 VAL A O 1
ATOM 662 N N . THR A 1 84 ? -9.445 31.234 -2.236 1 42.97 84 THR A N 1
ATOM 663 C CA . THR A 1 84 ? -10.219 30.047 -2.543 1 42.97 84 THR A CA 1
ATOM 664 C C . THR A 1 84 ? -9.391 28.781 -2.297 1 42.97 84 THR A C 1
ATOM 666 O O . THR A 1 84 ? -8.281 28.656 -2.822 1 42.97 84 THR A O 1
ATOM 669 N N . VAL A 1 85 ? -9.367 28.203 -1.1 1 44.41 85 VAL A N 1
ATOM 670 C CA . VAL A 1 85 ? -8.68 26.984 -0.717 1 44.41 85 VAL A CA 1
ATOM 671 C C . VAL A 1 85 ? -9.047 25.859 -1.683 1 44.41 85 VAL A C 1
ATOM 673 O O . VAL A 1 85 ? -10.219 25.484 -1.797 1 44.41 85 VAL A O 1
ATOM 676 N N . MET A 1 86 ? -8.328 25.688 -2.826 1 37.47 86 MET A N 1
ATOM 677 C CA . MET A 1 86 ? -8.539 24.5 -3.635 1 37.47 86 MET A CA 1
ATOM 678 C C . MET A 1 86 ? -7.93 23.266 -2.967 1 37.47 86 MET A C 1
ATOM 680 O O . MET A 1 86 ? -6.742 23.266 -2.643 1 37.47 86 MET A O 1
ATOM 684 N N . CYS A 1 87 ? -8.617 22.781 -2.041 1 42.91 87 CYS A N 1
ATOM 685 C CA . CYS A 1 87 ? -8.156 21.609 -1.299 1 42.91 87 CYS A CA 1
ATOM 686 C C . CYS A 1 87 ? -8.219 20.359 -2.164 1 42.91 87 CYS A C 1
ATOM 688 O O . CYS A 1 87 ? -9.047 20.266 -3.078 1 42.91 87 CYS A O 1
ATOM 690 N N . ASP A 1 88 ? -7.191 19.641 -2.184 1 44.44 88 ASP A N 1
ATOM 691 C CA . ASP A 1 88 ? -7.266 18.328 -2.826 1 44.44 88 ASP A CA 1
ATOM 692 C C . ASP A 1 88 ? -8.391 17.484 -2.23 1 44.44 88 ASP A C 1
ATOM 694 O O . ASP A 1 88 ? -8.969 17.859 -1.207 1 44.44 88 ASP A O 1
ATOM 698 N N . SER A 1 89 ? -8.789 16.453 -2.998 1 45.28 89 SER A N 1
ATOM 699 C CA . SER A 1 89 ? -9.977 15.641 -2.75 1 45.28 89 SER A CA 1
ATOM 700 C C . SER A 1 89 ? -10.016 15.156 -1.304 1 45.28 89 SER A C 1
ATOM 702 O O . SER A 1 89 ? -11.078 15.172 -0.672 1 45.28 89 SER A O 1
ATOM 704 N N . TRP A 1 90 ? -8.883 14.828 -0.82 1 46 90 TRP A N 1
ATOM 705 C CA . TRP A 1 90 ? -8.898 14.32 0.547 1 46 90 TRP A CA 1
ATOM 706 C C . TRP A 1 90 ? -9.227 15.43 1.538 1 46 90 TRP A C 1
ATOM 708 O O . TRP A 1 90 ? -9.992 15.227 2.48 1 46 90 TRP A O 1
ATOM 718 N N . THR A 1 91 ? -8.562 16.516 1.317 1 46.5 91 THR A N 1
ATOM 719 C CA . THR A 1 91 ? -8.859 17.641 2.191 1 46.5 91 THR A CA 1
ATOM 720 C C . THR A 1 91 ? -10.312 18.078 2.059 1 46.5 91 THR A C 1
ATOM 722 O O . THR A 1 91 ? -10.969 18.391 3.055 1 46.5 91 THR A O 1
ATOM 725 N N . GLU A 1 92 ? -10.688 18.047 0.853 1 45.09 92 GLU A N 1
ATOM 726 C CA . GLU A 1 92 ? -12.07 18.453 0.62 1 45.09 92 GLU A CA 1
ATOM 727 C C . GLU A 1 92 ? -13.047 17.516 1.331 1 45.09 92 GLU A C 1
ATOM 729 O O . GLU A 1 92 ? -14.016 17.969 1.939 1 45.09 92 GLU A O 1
ATOM 734 N N . ARG A 1 93 ? -12.719 16.281 1.229 1 43.12 93 ARG A N 1
ATOM 735 C CA . ARG A 1 93 ? -13.625 15.328 1.861 1 43.12 93 ARG A CA 1
ATOM 736 C C . ARG A 1 93 ? -13.648 15.516 3.375 1 43.12 93 ARG A C 1
ATOM 738 O O . ARG A 1 93 ? -14.711 15.461 3.996 1 43.12 93 ARG A O 1
ATOM 745 N N . TRP A 1 94 ? -12.453 15.609 3.764 1 43.75 94 TRP A N 1
ATOM 746 C CA . TRP A 1 94 ? -12.359 15.805 5.207 1 43.75 94 TRP A CA 1
ATOM 747 C C . TRP A 1 94 ? -13.094 17.062 5.637 1 43.75 94 TRP A C 1
ATOM 749 O O . TRP A 1 94 ? -13.805 17.062 6.641 1 43.75 94 TRP A O 1
ATOM 759 N N . LEU A 1 95 ? -12.93 18.047 4.836 1 46.34 95 LEU A N 1
ATOM 760 C CA . LEU A 1 95 ? -13.625 19.297 5.141 1 46.34 95 LEU A CA 1
ATOM 761 C C . LEU A 1 95 ? -15.133 19.109 5.094 1 46.34 95 LEU A C 1
ATOM 763 O O . LEU A 1 95 ? -15.859 19.656 5.934 1 46.34 95 LEU A O 1
ATOM 767 N N . LEU A 1 96 ? -15.438 18.266 4.105 1 42.56 96 LEU A N 1
ATOM 768 C CA . LEU A 1 96 ? -16.875 18.047 3.967 1 42.56 96 LEU A CA 1
ATOM 769 C C . LEU A 1 96 ? -17.422 17.203 5.113 1 42.56 96 LEU A C 1
ATOM 771 O O . LEU A 1 96 ? -18.516 17.453 5.605 1 42.56 96 LEU A O 1
ATOM 775 N N . MET A 1 97 ? -16.703 16.203 5.508 1 38.84 97 MET A N 1
ATOM 776 C CA . MET A 1 97 ? -17.188 15.344 6.586 1 38.84 97 MET A CA 1
ATOM 777 C C . MET A 1 97 ? -17.281 16.109 7.898 1 38.84 97 MET A C 1
ATOM 779 O O . MET A 1 97 ? -18.125 15.812 8.75 1 38.84 97 MET A O 1
ATOM 783 N N . ARG A 1 98 ? -16.391 16.938 8.07 1 37.41 98 ARG A N 1
ATOM 784 C CA . ARG A 1 98 ? -16.422 17.703 9.312 1 37.41 98 ARG A CA 1
ATOM 785 C C . ARG A 1 98 ? -17.438 18.844 9.219 1 37.41 98 ARG A C 1
ATOM 787 O O . ARG A 1 98 ? -18.078 19.203 10.219 1 37.41 98 ARG A O 1
ATOM 794 N N . LEU A 1 99 ? -17.484 19.344 8.102 1 37.53 99 LEU A N 1
ATOM 795 C CA . LEU A 1 99 ? -18.438 20.453 8.039 1 37.53 99 LEU A CA 1
ATOM 796 C C . LEU A 1 99 ? -19.875 19.938 7.977 1 37.53 99 LEU A C 1
ATOM 798 O O . LEU A 1 99 ? -20.812 20.656 8.32 1 37.53 99 LEU A O 1
ATOM 802 N N . GLY A 1 100 ? -20.062 18.625 7.547 1 38 100 GLY A N 1
ATOM 803 C CA . GLY A 1 100 ? -21.453 18.234 7.625 1 38 100 GLY A CA 1
ATOM 804 C C . GLY A 1 100 ? -21.828 17.594 8.945 1 38 100 GLY A C 1
ATOM 805 O O . GLY A 1 100 ? -20.953 17.062 9.656 1 38 100 GLY A O 1
ATOM 806 N N . MET B 1 1 ? 20.344 10.68 13.836 1 28.19 1 MET B N 1
ATOM 807 C CA . MET B 1 1 ? 19.594 10.844 12.586 1 28.19 1 MET B CA 1
ATOM 808 C C . MET B 1 1 ? 18.172 10.312 12.727 1 28.19 1 MET B C 1
ATOM 810 O O . MET B 1 1 ? 17.953 9.266 13.328 1 28.19 1 MET B O 1
ATOM 814 N N . LEU B 1 2 ? 16.984 11.203 12.828 1 35.84 2 LEU B N 1
ATOM 815 C CA . LEU B 1 2 ? 15.672 11.328 13.453 1 35.84 2 LEU B CA 1
ATOM 816 C C . LEU B 1 2 ? 14.719 10.258 12.93 1 35.84 2 LEU B C 1
ATOM 818 O O . LEU B 1 2 ? 14.086 10.438 11.883 1 35.84 2 LEU B O 1
ATOM 822 N N . ARG B 1 3 ? 15 9.016 13.055 1 48.06 3 ARG B N 1
ATOM 823 C CA . ARG B 1 3 ? 14.289 7.773 12.766 1 48.06 3 ARG B CA 1
ATOM 824 C C . ARG B 1 3 ? 12.789 7.926 13.023 1 48.06 3 ARG B C 1
ATOM 826 O O . ARG B 1 3 ? 11.977 7.375 12.281 1 48.06 3 ARG B O 1
ATOM 833 N N . GLY B 1 4 ? 12.547 8.656 14.195 1 58.41 4 GLY B N 1
ATOM 834 C CA . GLY B 1 4 ? 11.18 9 14.555 1 58.41 4 GLY B CA 1
ATOM 835 C C . GLY B 1 4 ? 10.461 9.789 13.477 1 58.41 4 GLY B C 1
ATOM 836 O O . GLY B 1 4 ? 9.281 9.539 13.195 1 58.41 4 GLY B O 1
ATOM 837 N N . GLY B 1 5 ? 11.359 10.594 12.742 1 81.88 5 GLY B N 1
ATOM 838 C CA . GLY B 1 5 ? 10.82 11.445 11.695 1 81.88 5 GLY B CA 1
ATOM 839 C C . GLY B 1 5 ? 10.414 10.68 10.453 1 81.88 5 GLY B C 1
ATOM 840 O O . GLY B 1 5 ? 9.344 10.906 9.898 1 81.88 5 GLY B O 1
ATOM 841 N N . SER B 1 6 ? 11.188 9.672 10.281 1 89.12 6 SER B N 1
ATOM 842 C CA . SER B 1 6 ? 10.938 8.914 9.055 1 89.12 6 SER B CA 1
ATOM 843 C C . SER B 1 6 ? 9.711 8.016 9.203 1 89.12 6 SER B C 1
ATOM 845 O O . SER B 1 6 ? 8.922 7.887 8.266 1 89.12 6 SER B O 1
ATOM 847 N N . ARG B 1 7 ? 9.539 7.504 10.398 1 93.25 7 ARG B N 1
ATOM 848 C CA . ARG B 1 7 ? 8.383 6.637 10.633 1 93.25 7 ARG B CA 1
ATOM 849 C C . ARG B 1 7 ? 7.086 7.43 10.602 1 93.25 7 ARG B C 1
ATOM 851 O O . ARG B 1 7 ? 6.074 6.957 10.078 1 93.25 7 ARG B O 1
ATOM 858 N N . ASP B 1 8 ? 7.164 8.57 11.219 1 94.56 8 ASP B N 1
ATOM 859 C CA . ASP B 1 8 ? 5.977 9.422 11.203 1 94.56 8 ASP B CA 1
ATOM 860 C C . ASP B 1 8 ? 5.613 9.836 9.781 1 94.56 8 ASP B C 1
ATOM 862 O O . ASP B 1 8 ? 4.434 9.875 9.422 1 94.56 8 ASP B O 1
ATOM 866 N N . LYS B 1 9 ? 6.598 10.117 8.984 1 94.56 9 LYS B N 1
ATOM 867 C CA . LYS B 1 9 ? 6.359 10.492 7.59 1 94.56 9 LYS B CA 1
ATOM 868 C C . LYS B 1 9 ? 5.738 9.344 6.809 1 94.56 9 LYS B C 1
ATOM 870 O O . LYS B 1 9 ? 4.758 9.531 6.086 1 94.56 9 LYS B O 1
ATOM 875 N N . LEU B 1 10 ? 6.289 8.188 7.023 1 96.31 10 LEU B N 1
ATOM 876 C CA . LEU B 1 10 ? 5.766 7.012 6.344 1 96.31 10 LEU B CA 1
ATOM 877 C C . LEU B 1 10 ? 4.352 6.691 6.824 1 96.31 10 LEU B C 1
ATOM 879 O O . LEU B 1 10 ? 3.463 6.422 6.012 1 96.31 10 LEU B O 1
ATOM 883 N N . GLY B 1 11 ? 4.168 6.711 8.133 1 97 11 GLY B N 1
ATOM 884 C CA . GLY B 1 11 ? 2.854 6.445 8.703 1 97 11 GLY B CA 1
ATOM 885 C C . GLY B 1 11 ? 1.783 7.395 8.203 1 97 11 GLY B C 1
ATOM 886 O O . GLY B 1 11 ? 0.693 6.961 7.82 1 97 11 GLY B O 1
ATOM 887 N N . LYS B 1 12 ? 2.125 8.664 8.109 1 94.88 12 LYS B N 1
ATOM 888 C CA . LYS B 1 12 ? 1.19 9.672 7.625 1 94.88 12 LYS B CA 1
ATOM 889 C C . LYS B 1 12 ? 0.863 9.461 6.152 1 94.88 12 LYS B C 1
ATOM 891 O O . LYS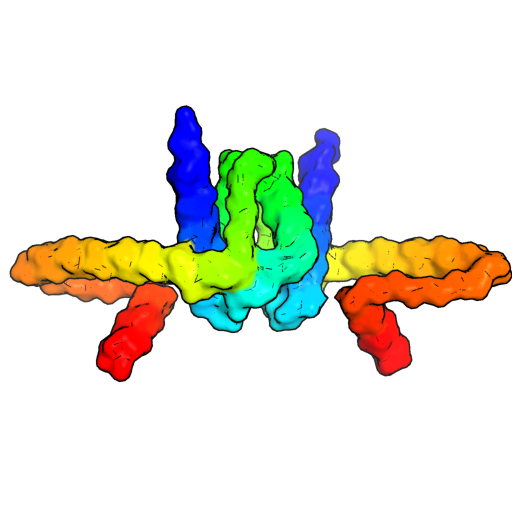 B 1 12 ? -0.294 9.578 5.742 1 94.88 12 LYS B O 1
ATOM 896 N N . ALA B 1 13 ? 1.859 9.195 5.391 1 95.19 13 ALA B N 1
ATOM 897 C CA . ALA B 1 13 ? 1.664 9 3.955 1 95.19 13 ALA B CA 1
ATOM 898 C C . ALA B 1 13 ? 0.772 7.789 3.688 1 95.19 13 ALA B C 1
ATOM 900 O O . ALA B 1 13 ? -0.15 7.859 2.873 1 95.19 13 ALA B O 1
ATOM 901 N N . LEU B 1 14 ? 0.999 6.73 4.398 1 97.38 14 LEU B N 1
ATOM 902 C CA . LEU B 1 14 ? 0.189 5.527 4.246 1 97.38 14 LEU B CA 1
ATOM 903 C C . LEU B 1 14 ? -1.238 5.77 4.723 1 97.38 14 LEU B C 1
ATOM 905 O O . LEU B 1 14 ? -2.197 5.367 4.059 1 97.38 14 LEU B O 1
ATOM 909 N N . ALA B 1 15 ? -1.374 6.395 5.871 1 95.5 15 ALA B N 1
ATOM 910 C CA . ALA B 1 15 ? -2.701 6.68 6.406 1 95.5 15 ALA B CA 1
ATOM 911 C C . ALA B 1 15 ? -3.516 7.527 5.434 1 95.5 15 ALA B C 1
ATOM 913 O O . ALA B 1 15 ? -4.715 7.297 5.254 1 95.5 15 ALA B O 1
ATOM 914 N N . LYS B 1 16 ? -2.865 8.492 4.801 1 93.75 16 LYS B N 1
ATOM 915 C CA . LYS B 1 16 ? -3.529 9.352 3.826 1 93.75 16 LYS B CA 1
ATOM 916 C C . LYS B 1 16 ? -4.039 8.547 2.637 1 93.75 16 LYS B C 1
ATOM 918 O O . LYS B 1 16 ? -5.172 8.734 2.191 1 93.75 16 LYS B O 1
ATOM 923 N N . TRP B 1 17 ? -3.23 7.668 2.129 1 95.06 17 TRP B N 1
ATOM 924 C CA . TRP B 1 17 ? -3.633 6.84 0.998 1 95.06 17 TRP B CA 1
ATOM 925 C C . TRP B 1 17 ? -4.793 5.926 1.378 1 95.06 17 TRP B C 1
ATOM 927 O O . TRP B 1 17 ? -5.777 5.824 0.643 1 95.06 17 TRP B O 1
ATOM 937 N N . PHE B 1 18 ? -4.699 5.266 2.535 1 94.44 18 PHE B N 1
ATOM 938 C CA . PHE B 1 18 ? -5.75 4.363 2.996 1 94.44 18 PHE B CA 1
ATOM 939 C C . PHE B 1 18 ? -7.082 5.102 3.117 1 94.44 18 PHE B C 1
ATOM 941 O O . PHE B 1 18 ? -8.078 4.688 2.527 1 94.44 18 PHE B O 1
ATOM 948 N N . HIS B 1 19 ? -7.051 6.195 3.762 1 90.44 19 HIS B N 1
ATOM 949 C CA . HIS B 1 1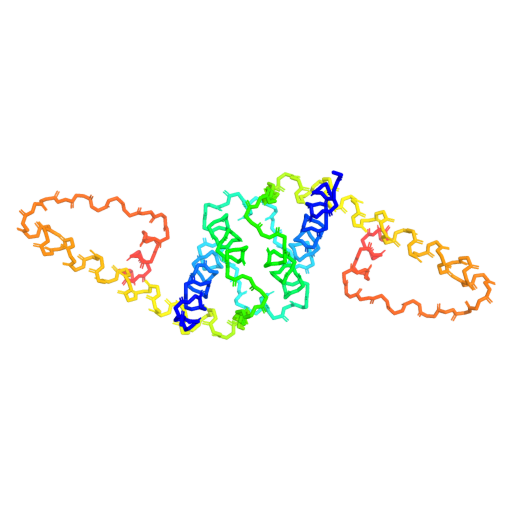9 ? -8.273 6.93 4.074 1 90.44 19 HIS B CA 1
ATOM 950 C C . HIS B 1 19 ? -8.859 7.574 2.822 1 90.44 19 HIS B C 1
ATOM 952 O O . HIS B 1 19 ? -10.078 7.547 2.617 1 90.44 19 HIS B O 1
ATOM 958 N N . ALA B 1 20 ? -8.031 8.156 1.938 1 88.25 20 ALA B N 1
ATOM 959 C CA . ALA B 1 20 ? -8.484 8.797 0.709 1 88.25 20 ALA B CA 1
ATOM 960 C C . ALA B 1 20 ? -9.133 7.789 -0.233 1 88.25 20 ALA B C 1
ATOM 962 O O . ALA B 1 20 ? -9.945 8.156 -1.089 1 88.25 20 ALA B O 1
ATOM 963 N N . ASN B 1 21 ? -8.789 6.52 -0.133 1 89.81 21 ASN B N 1
ATOM 964 C CA . ASN B 1 21 ? -9.289 5.492 -1.038 1 89.81 21 ASN B CA 1
ATOM 965 C C . ASN B 1 21 ? -10.211 4.508 -0.317 1 89.81 21 ASN B C 1
ATOM 967 O O . ASN B 1 21 ? -10.453 3.406 -0.809 1 89.81 21 ASN B O 1
ATOM 971 N N . ASP B 1 22 ? -10.656 4.824 0.858 1 89.75 22 ASP B N 1
ATOM 972 C CA . ASP B 1 22 ? -11.609 4.051 1.644 1 89.75 22 ASP B CA 1
ATOM 973 C C . ASP B 1 22 ? -11.07 2.652 1.94 1 89.75 22 ASP B C 1
ATOM 975 O O . ASP B 1 22 ? -11.797 1.662 1.82 1 89.75 22 ASP B O 1
ATOM 979 N N . ILE B 1 23 ? -9.82 2.529 2.197 1 93.25 23 ILE B N 1
ATOM 980 C CA . ILE B 1 23 ? -9.18 1.273 2.578 1 93.25 23 ILE B CA 1
ATOM 981 C C . ILE B 1 23 ? -9.109 1.175 4.102 1 93.25 23 ILE B C 1
ATOM 983 O O . ILE B 1 23 ? -8.484 2.018 4.754 1 93.25 23 ILE B O 1
ATOM 987 N N . PRO B 1 24 ? -9.758 0.16 4.715 1 93.5 24 PRO B N 1
ATOM 988 C CA . PRO B 1 24 ? -9.664 -0.006 6.168 1 93.5 24 PRO B CA 1
ATOM 989 C C . PRO B 1 24 ? -8.242 -0.294 6.637 1 93.5 24 PRO B C 1
ATOM 991 O O . PRO B 1 24 ? -7.504 -1.029 5.973 1 93.5 24 PRO B O 1
ATOM 994 N N . GLY B 1 25 ? -7.809 0.303 7.797 1 95.25 25 GLY B N 1
ATOM 995 C CA . GLY B 1 25 ? -6.477 0.11 8.352 1 95.25 25 GLY B CA 1
ATOM 996 C C . GLY B 1 25 ? -6.129 -1.351 8.562 1 95.25 25 GLY B C 1
ATOM 997 O O . GLY B 1 25 ? -4.965 -1.742 8.43 1 95.25 25 GLY B O 1
ATOM 998 N N . ARG B 1 26 ? -7.133 -2.17 8.82 1 92.06 26 ARG B N 1
ATOM 999 C CA . ARG B 1 26 ? -6.91 -3.586 9.094 1 92.06 26 ARG B CA 1
ATOM 1000 C C . ARG B 1 26 ? -6.242 -4.277 7.91 1 92.06 26 ARG B C 1
ATOM 1002 O O . ARG B 1 26 ? -5.562 -5.289 8.078 1 92.06 26 ARG B O 1
ATOM 1009 N N . LYS B 1 27 ? -6.352 -3.799 6.68 1 93.56 27 LYS B N 1
ATOM 1010 C CA . LYS B 1 27 ? -5.746 -4.395 5.492 1 93.56 27 LYS B CA 1
ATOM 1011 C C . LYS B 1 27 ? -4.227 -4.242 5.512 1 93.56 27 LYS B C 1
ATOM 1013 O O . LYS B 1 27 ? -3.518 -4.965 4.809 1 93.56 27 LYS B O 1
ATOM 1018 N N . ALA B 1 28 ? -3.682 -3.273 6.414 1 96.88 28 ALA B N 1
ATOM 1019 C CA . ALA B 1 28 ? -2.238 -3.141 6.598 1 96.88 28 ALA B CA 1
ATOM 1020 C C . ALA B 1 28 ? -1.694 -4.254 7.488 1 96.88 28 ALA B C 1
ATOM 1022 O O . ALA B 1 28 ? -0.482 -4.473 7.547 1 96.88 28 ALA B O 1
ATOM 1023 N N . ASP B 1 29 ? -2.549 -4.91 8.203 1 92.5 29 ASP B N 1
ATOM 1024 C CA . ASP B 1 29 ? -2.102 -5.98 9.094 1 92.5 29 ASP B CA 1
ATOM 1025 C C . ASP B 1 29 ? -1.964 -7.297 8.336 1 92.5 29 ASP B C 1
ATOM 1027 O O . ASP B 1 29 ? -1.424 -8.273 8.867 1 92.5 29 ASP B O 1
ATOM 1031 N N . CYS B 1 30 ? -2.414 -7.309 7.051 1 90.25 30 CYS B N 1
ATOM 1032 C CA . CYS B 1 30 ? -2.217 -8.445 6.16 1 90.25 30 CYS B CA 1
ATOM 1033 C C . CYS B 1 30 ? -0.734 -8.711 5.938 1 90.25 30 CYS B C 1
ATOM 1035 O O . CYS B 1 30 ? 0.033 -7.785 5.664 1 90.25 30 CYS B O 1
ATOM 1037 N N . PRO B 1 31 ? -0.288 -10 6.078 1 91.56 31 PRO B N 1
ATOM 1038 C CA . PRO B 1 31 ? 1.128 -10.32 5.883 1 91.56 31 PRO B CA 1
ATOM 1039 C C . PRO B 1 31 ? 1.637 -9.906 4.5 1 91.56 31 PRO B C 1
ATOM 1041 O O . PRO B 1 31 ? 2.807 -9.547 4.352 1 91.56 31 PRO B O 1
ATOM 1044 N N . TYR B 1 32 ? 0.762 -9.914 3.514 1 91.12 32 TYR B N 1
ATOM 1045 C CA . TYR B 1 32 ? 1.156 -9.531 2.162 1 91.12 32 TYR B CA 1
ATOM 1046 C C . TYR B 1 32 ? 1.516 -8.055 2.096 1 91.12 32 TYR B C 1
ATOM 1048 O O . TYR B 1 32 ? 2.406 -7.656 1.341 1 91.12 32 TYR B O 1
ATOM 1056 N N . PHE B 1 33 ? 0.795 -7.191 2.896 1 95.88 33 PHE B N 1
ATOM 1057 C CA . PHE B 1 33 ? 1.129 -5.773 2.957 1 95.88 33 PHE B CA 1
ATOM 1058 C C . PHE B 1 33 ? 2.518 -5.57 3.553 1 95.88 33 PHE B C 1
ATOM 1060 O O . PHE B 1 33 ? 3.334 -4.832 2.994 1 95.88 33 PHE B O 1
ATOM 1067 N N . ARG B 1 34 ? 2.736 -6.211 4.66 1 94.62 34 ARG B N 1
ATOM 1068 C CA . ARG B 1 34 ? 4.012 -6.074 5.352 1 94.62 34 ARG B CA 1
ATOM 1069 C C . ARG B 1 34 ? 5.172 -6.496 4.457 1 94.62 34 ARG B C 1
ATOM 1071 O O . ARG B 1 34 ? 6.195 -5.809 4.395 1 94.62 34 ARG B O 1
ATOM 1078 N N . SER B 1 35 ? 4.965 -7.602 3.713 1 93.25 35 SER B N 1
ATOM 1079 C CA . SER B 1 35 ? 5.98 -8.086 2.783 1 93.25 35 SER B CA 1
ATOM 1080 C C . SER B 1 35 ? 6.219 -7.094 1.652 1 93.25 35 SER B C 1
ATOM 1082 O O . SER B 1 35 ? 7.363 -6.855 1.261 1 93.25 35 SER B O 1
ATOM 1084 N N . ALA B 1 36 ? 5.133 -6.496 1.122 1 96.69 36 ALA B N 1
ATOM 1085 C CA . ALA B 1 36 ? 5.246 -5.562 0.005 1 96.69 36 ALA B CA 1
ATOM 1086 C C . ALA B 1 36 ? 5.992 -4.297 0.422 1 96.69 36 ALA B C 1
ATOM 1088 O O . ALA B 1 36 ? 6.859 -3.812 -0.307 1 96.69 36 ALA B O 1
ATOM 1089 N N . ILE B 1 37 ? 5.73 -3.766 1.679 1 96.75 37 ILE B N 1
ATOM 1090 C CA . ILE B 1 37 ? 6.375 -2.539 2.137 1 96.75 37 ILE B CA 1
ATOM 1091 C C . ILE B 1 37 ? 7.84 -2.818 2.465 1 96.75 37 ILE B C 1
ATOM 1093 O O . ILE B 1 37 ? 8.711 -1.999 2.174 1 96.75 37 ILE B O 1
ATOM 1097 N N . LYS B 1 38 ? 8.117 -3.969 3.01 1 94.5 38 LYS B N 1
ATOM 1098 C CA . LYS B 1 38 ? 9.508 -4.344 3.26 1 94.5 38 LYS B CA 1
ATOM 1099 C C . LYS B 1 38 ? 10.305 -4.418 1.958 1 94.5 38 LYS B C 1
ATOM 1101 O O . LYS B 1 38 ? 11.453 -3.988 1.903 1 94.5 38 LYS B O 1
ATOM 1106 N N . LEU B 1 39 ? 9.695 -4.977 0.947 1 94.69 39 LEU B N 1
ATOM 1107 C CA . LEU B 1 39 ? 10.352 -5.07 -0.352 1 94.69 39 LEU B CA 1
ATOM 1108 C C . LEU B 1 39 ? 10.578 -3.686 -0.945 1 94.69 39 LEU B C 1
ATOM 1110 O O . LEU B 1 39 ? 11.625 -3.432 -1.554 1 94.69 39 LEU B O 1
ATOM 1114 N N . ALA B 1 40 ? 9.602 -2.795 -0.761 1 95.12 40 ALA B N 1
ATOM 1115 C CA . ALA B 1 40 ? 9.789 -1.416 -1.207 1 95.12 40 ALA B CA 1
ATOM 1116 C C . ALA B 1 40 ? 10.977 -0.764 -0.5 1 95.12 40 ALA B C 1
ATOM 1118 O O . ALA B 1 40 ? 11.781 -0.074 -1.131 1 95.12 40 ALA B O 1
ATOM 1119 N N . GLN B 1 41 ? 11.117 -0.977 0.744 1 93.38 41 GLN B N 1
ATOM 1120 C CA . GLN B 1 41 ? 12.211 -0.434 1.542 1 93.38 41 GLN B CA 1
ATOM 1121 C C . GLN B 1 41 ? 13.555 -0.988 1.08 1 93.38 41 GLN B C 1
ATOM 1123 O O . GLN B 1 41 ? 14.57 -0.288 1.126 1 93.38 41 GLN B O 1
ATOM 1128 N N . GLU B 1 42 ? 13.516 -2.234 0.631 1 92.44 42 GLU B N 1
ATOM 1129 C CA . GLU B 1 42 ? 14.727 -2.908 0.179 1 92.44 42 GLU B CA 1
ATOM 1130 C C . GLU B 1 42 ? 15.148 -2.42 -1.204 1 92.44 42 GLU B C 1
ATOM 1132 O O . GLU B 1 42 ? 16.344 -2.299 -1.49 1 92.44 42 GLU B O 1
ATOM 1137 N N . CYS B 1 43 ? 14.164 -2.232 -2.178 1 89.56 43 CYS B N 1
ATOM 1138 C CA . CYS B 1 43 ? 14.422 -1.883 -3.57 1 89.56 43 CYS B CA 1
ATOM 1139 C C . CYS B 1 43 ? 15.055 -0.499 -3.676 1 89.56 43 CYS B C 1
ATOM 1141 O O . CYS B 1 43 ? 15.867 -0.251 -4.566 1 89.56 43 CYS B O 1
ATOM 1143 N N . GLY B 1 44 ? 14.734 0.454 -2.811 1 80.88 44 GLY B N 1
ATOM 1144 C CA . GLY B 1 44 ? 15.234 1.817 -2.895 1 80.88 44 GLY B CA 1
ATOM 1145 C C . GLY B 1 44 ? 14.508 2.656 -3.928 1 80.88 44 GLY B C 1
ATOM 1146 O O . GLY B 1 44 ? 13.594 2.172 -4.598 1 80.88 44 GLY B O 1
ATOM 1147 N N . GLN B 1 45 ? 14.961 3.9 -4.293 1 84.19 45 GLN B N 1
ATOM 1148 C CA . GLN B 1 45 ? 14.242 4.906 -5.066 1 84.19 45 GLN B CA 1
ATOM 1149 C C . GLN B 1 45 ? 14.445 4.691 -6.566 1 84.19 45 GLN B C 1
ATOM 1151 O O . GLN B 1 45 ? 13.734 5.281 -7.383 1 84.19 45 GLN B O 1
ATOM 1156 N N . GLY B 1 46 ? 15.195 3.785 -6.922 1 85.25 46 GLY B N 1
ATOM 1157 C CA . GLY B 1 46 ? 15.469 3.553 -8.336 1 85.25 46 GLY B CA 1
ATOM 1158 C C . GLY B 1 46 ? 14.492 2.588 -8.977 1 85.25 46 GLY B C 1
ATOM 1159 O O . GLY B 1 46 ? 14.43 2.49 -10.203 1 85.25 46 GLY B O 1
ATOM 1160 N N . VAL B 1 47 ? 13.781 1.884 -8.188 1 90.44 47 VAL B N 1
ATOM 1161 C CA . VAL B 1 47 ? 12.82 0.917 -8.703 1 90.44 47 VAL B CA 1
ATOM 1162 C C . VAL B 1 47 ? 11.469 1.595 -8.914 1 90.44 47 VAL B C 1
ATOM 1164 O O . VAL B 1 47 ? 10.898 2.162 -7.973 1 90.44 47 VAL B O 1
ATOM 1167 N N . HIS B 1 48 ? 10.969 1.526 -10.141 1 93.62 48 HIS B N 1
ATOM 1168 C CA . HIS B 1 48 ? 9.719 2.195 -10.492 1 93.62 48 HIS B CA 1
ATOM 1169 C C . HIS B 1 48 ? 8.523 1.505 -9.836 1 93.62 48 HIS B C 1
ATOM 1171 O O . HIS B 1 48 ? 8.453 0.274 -9.812 1 93.62 48 HIS B O 1
ATOM 1177 N N . ILE B 1 49 ? 7.625 2.316 -9.398 1 95.38 49 ILE B N 1
ATOM 1178 C CA . ILE B 1 49 ? 6.402 1.838 -8.766 1 95.38 49 ILE B CA 1
ATOM 1179 C C . ILE B 1 49 ? 5.438 1.327 -9.828 1 95.38 49 ILE B C 1
ATOM 1181 O O . ILE B 1 49 ? 5.18 2.01 -10.82 1 95.38 49 ILE B O 1
ATOM 1185 N N . PRO B 1 50 ? 4.918 0.154 -9.695 1 96.06 50 PRO B N 1
ATOM 1186 C CA . PRO B 1 50 ? 3.977 -0.369 -10.688 1 96.06 50 PRO B CA 1
ATOM 1187 C C . PRO B 1 50 ? 2.713 0.482 -10.805 1 96.06 50 PRO B C 1
ATOM 1189 O O . PRO B 1 50 ? 2.295 1.112 -9.828 1 96.06 50 PRO B O 1
ATOM 1192 N N . THR B 1 51 ? 2.121 0.482 -12 1 95.31 51 THR B N 1
ATOM 1193 C CA . THR B 1 51 ? 0.839 1.141 -12.227 1 95.31 51 THR B CA 1
ATOM 1194 C C . THR B 1 51 ? -0.316 0.217 -11.852 1 95.31 51 THR B C 1
ATOM 1196 O O . THR B 1 51 ? -0.122 -0.987 -11.672 1 95.31 51 THR B O 1
ATOM 1199 N N . GLY B 1 52 ? -1.514 0.848 -11.719 1 95.81 52 GLY B N 1
ATOM 1200 C CA . GLY B 1 52 ? -2.713 0.06 -11.484 1 95.81 52 GLY B CA 1
ATOM 1201 C C . GLY B 1 52 ? -2.943 -1.005 -12.539 1 95.81 52 GLY B C 1
ATOM 1202 O O . GLY B 1 52 ? -3.264 -2.15 -12.219 1 95.81 52 GLY B O 1
ATOM 1203 N N . LYS B 1 53 ? -2.682 -0.649 -13.789 1 95.5 53 LYS B N 1
ATOM 1204 C CA . LYS B 1 53 ? -2.844 -1.577 -14.906 1 95.5 53 LYS B CA 1
ATOM 1205 C C . LYS B 1 53 ? -1.882 -2.756 -14.789 1 95.5 53 LYS B C 1
ATOM 1207 O O . LYS B 1 53 ? -2.258 -3.9 -15.047 1 95.5 53 LYS B O 1
ATOM 1212 N N . GLU B 1 54 ? -0.696 -2.492 -14.398 1 97 54 GLU B N 1
ATOM 1213 C CA . GLU B 1 54 ? 0.292 -3.555 -14.25 1 97 54 GLU B CA 1
ATOM 1214 C C . GLU B 1 54 ? -0.061 -4.477 -13.086 1 97 54 GLU B C 1
ATOM 1216 O O . GLU B 1 54 ? 0.132 -5.691 -13.172 1 97 54 GLU B O 1
ATOM 1221 N N . LEU B 1 55 ? -0.569 -3.926 -12.008 1 96.44 55 LEU B N 1
ATOM 1222 C CA . LEU B 1 55 ? -0.927 -4.707 -10.828 1 96.44 55 LEU B CA 1
ATOM 1223 C C . LEU B 1 55 ? -2.098 -5.637 -11.125 1 96.44 55 LEU B C 1
ATOM 1225 O O . LEU B 1 55 ? -2.129 -6.773 -10.656 1 96.44 55 LEU B O 1
ATOM 1229 N N . ASP B 1 56 ? -3.045 -5.148 -11.945 1 92.5 56 ASP B N 1
ATOM 1230 C CA . ASP B 1 56 ? -4.234 -5.918 -12.289 1 92.5 56 ASP B CA 1
ATOM 1231 C C . ASP B 1 56 ? -3.961 -6.863 -13.461 1 92.5 56 ASP B C 1
ATOM 1233 O O . ASP B 1 56 ? -4.773 -7.742 -13.758 1 92.5 56 ASP B O 1
ATOM 1237 N N . GLY B 1 57 ? -2.824 -6.727 -14.07 1 94.44 57 GLY B N 1
ATOM 1238 C CA . GLY B 1 57 ? -2.508 -7.504 -15.258 1 94.44 57 GLY B CA 1
ATOM 1239 C C . GLY B 1 57 ? -1.259 -8.352 -15.109 1 94.44 57 GLY B C 1
ATOM 1240 O O . GLY B 1 57 ? -1.305 -9.438 -14.523 1 94.44 57 GLY B O 1
ATOM 1241 N N . LYS B 1 58 ? -0.133 -7.723 -15.57 1 94 58 LYS B N 1
ATOM 1242 C CA . LYS B 1 58 ? 1.117 -8.461 -15.703 1 94 58 LYS B CA 1
ATOM 1243 C C . LYS B 1 58 ? 1.525 -9.094 -14.375 1 94 58 LYS B C 1
ATOM 1245 O O . LYS B 1 58 ? 1.86 -10.281 -14.328 1 94 58 LYS B O 1
ATOM 1250 N N . PHE B 1 59 ? 1.53 -8.328 -13.336 1 94.44 59 PHE B N 1
ATOM 1251 C CA . PHE B 1 59 ? 2.047 -8.844 -12.07 1 94.44 59 PHE B CA 1
ATOM 1252 C C . PHE B 1 59 ? 1.072 -9.836 -11.453 1 94.44 59 PHE B C 1
ATOM 1254 O O . PHE B 1 59 ? 1.487 -10.797 -10.789 1 94.44 59 PHE B O 1
ATOM 1261 N N . LEU B 1 60 ? -0.211 -9.625 -11.633 1 89.94 60 LEU B N 1
ATOM 1262 C CA . LEU B 1 60 ? -1.188 -10.617 -11.203 1 89.94 60 LEU B CA 1
ATOM 1263 C C . LEU B 1 60 ? -0.992 -11.93 -11.953 1 89.94 60 LEU B C 1
ATOM 1265 O O . LEU B 1 60 ? -1.029 -13.008 -11.352 1 89.94 60 LEU B O 1
ATOM 1269 N N . ASP B 1 61 ? -0.7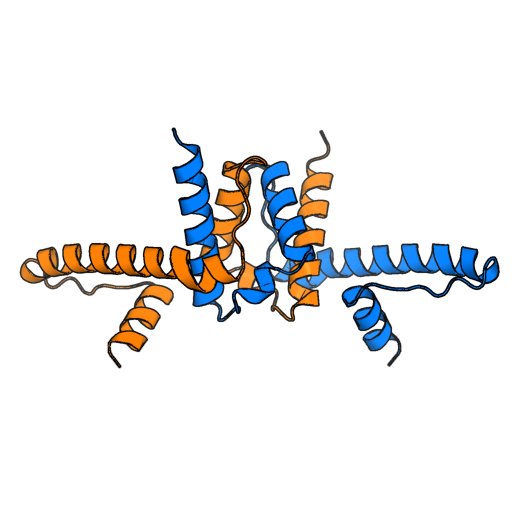55 -11.844 -13.242 1 88.44 61 ASP B N 1
ATOM 1270 C CA . ASP B 1 61 ? -0.496 -13.023 -14.07 1 88.44 61 ASP B CA 1
ATOM 1271 C C . ASP B 1 61 ? 0.739 -13.773 -13.578 1 88.44 61 ASP B C 1
ATOM 1273 O O . ASP B 1 61 ? 0.739 -15 -13.516 1 88.44 61 ASP B O 1
ATOM 1277 N N . MET B 1 62 ? 1.75 -13.062 -13.258 1 90.06 62 MET B N 1
ATOM 1278 C CA . MET B 1 62 ? 2.979 -13.664 -12.75 1 90.06 62 MET B CA 1
ATOM 1279 C C . MET B 1 62 ? 2.713 -14.422 -11.453 1 90.06 62 MET B C 1
ATOM 1281 O O . MET B 1 62 ? 3.275 -15.492 -11.227 1 90.06 62 MET B O 1
ATOM 1285 N N . ASN B 1 63 ? 1.847 -13.859 -10.602 1 84.38 63 ASN B N 1
ATOM 1286 C CA . ASN B 1 63 ? 1.482 -14.539 -9.367 1 84.38 63 ASN B CA 1
ATOM 1287 C C . ASN B 1 63 ? 0.755 -15.852 -9.641 1 84.38 63 ASN B C 1
ATOM 1289 O O . ASN B 1 63 ? 0.999 -16.859 -8.969 1 84.38 63 ASN B O 1
ATOM 1293 N N . TYR B 1 64 ? -0.031 -15.82 -10.617 1 80.12 64 TYR B N 1
ATOM 1294 C CA . TYR B 1 64 ? -0.753 -17.031 -10.984 1 80.12 64 TYR B CA 1
ATOM 1295 C C . TYR B 1 64 ? 0.2 -18.094 -11.531 1 80.12 64 TYR B C 1
ATOM 1297 O O . TYR B 1 64 ? 0.082 -19.281 -11.195 1 80.12 64 TYR B O 1
ATOM 1305 N N . GLU B 1 65 ? 1.07 -17.656 -12.289 1 81.62 65 GLU B N 1
ATOM 1306 C CA . GLU B 1 65 ? 2.062 -18.562 -12.844 1 81.62 65 GLU B CA 1
ATOM 1307 C C . GLU B 1 65 ? 2.902 -19.203 -11.742 1 81.62 65 GLU B C 1
ATOM 1309 O O . GLU B 1 65 ? 3.17 -20.406 -11.773 1 81.62 65 GLU B O 1
ATOM 1314 N N . ASP B 1 66 ? 3.332 -18.344 -10.852 1 77.44 66 ASP B N 1
ATOM 1315 C CA . ASP B 1 66 ? 4.086 -18.844 -9.711 1 77.44 66 ASP B CA 1
ATOM 1316 C C . ASP B 1 66 ? 3.281 -19.891 -8.945 1 77.44 66 ASP B C 1
ATOM 1318 O O . ASP B 1 66 ? 3.83 -20.906 -8.508 1 77.44 66 ASP B O 1
ATOM 1322 N N . MET B 1 67 ? 2.061 -19.578 -8.742 1 76.38 67 MET B N 1
ATOM 1323 C CA . MET B 1 67 ? 1.18 -20.484 -8.016 1 76.38 67 MET B CA 1
ATOM 1324 C C . MET B 1 67 ? 1.003 -21.797 -8.766 1 76.38 67 MET B C 1
ATOM 1326 O O . MET B 1 67 ? 1.028 -22.875 -8.164 1 76.38 67 MET B O 1
ATOM 1330 N N . GLU B 1 68 ? 0.868 -21.75 -10.094 1 69.69 68 GLU B N 1
ATOM 1331 C CA . GLU B 1 68 ? 0.738 -22.953 -10.922 1 69.69 68 GLU B CA 1
ATOM 1332 C C . GLU B 1 68 ? 2.002 -23.797 -10.859 1 69.69 68 GLU B C 1
ATOM 1334 O O . GLU B 1 68 ? 1.924 -25.031 -10.773 1 69.69 68 GLU B O 1
ATOM 1339 N N . ALA B 1 69 ? 3.027 -23.109 -10.906 1 73.06 69 ALA B N 1
ATOM 1340 C CA . ALA B 1 69 ? 4.305 -23.812 -10.828 1 73.06 69 ALA B CA 1
ATOM 1341 C C . ALA B 1 69 ? 4.469 -24.516 -9.484 1 73.06 69 ALA B C 1
ATOM 1343 O O . ALA B 1 69 ? 4.973 -25.641 -9.414 1 73.06 69 ALA B O 1
ATOM 1344 N N . HIS B 1 70 ? 4.004 -23.828 -8.438 1 65.88 70 HIS B N 1
ATOM 1345 C CA . HIS B 1 70 ? 4.066 -24.391 -7.102 1 65.88 70 HIS B CA 1
ATOM 1346 C C . HIS B 1 70 ? 3.143 -25.609 -6.973 1 65.88 70 HIS B C 1
ATOM 1348 O O . HIS B 1 70 ? 3.523 -26.625 -6.387 1 65.88 70 HIS B O 1
ATOM 1354 N N . MET B 1 71 ? 2.031 -25.469 -7.602 1 66.94 71 MET B N 1
ATOM 1355 C CA . MET B 1 71 ? 1.062 -26.562 -7.551 1 66.94 71 MET B CA 1
ATOM 1356 C C . MET B 1 71 ? 1.538 -27.75 -8.375 1 66.94 71 MET B C 1
ATOM 1358 O O . MET B 1 71 ? 1.349 -28.906 -7.984 1 66.94 71 MET B O 1
ATOM 1362 N N . ALA B 1 72 ? 2.094 -27.438 -9.5 1 64.69 72 ALA B N 1
ATOM 1363 C CA . ALA B 1 72 ? 2.615 -28.5 -10.359 1 64.69 72 ALA B CA 1
ATOM 1364 C C . ALA B 1 72 ? 3.711 -29.281 -9.656 1 64.69 72 ALA B C 1
ATOM 1366 O O . ALA B 1 72 ? 3.781 -30.516 -9.781 1 64.69 72 ALA B O 1
ATOM 1367 N N . LYS B 1 73 ? 4.398 -28.594 -8.859 1 62.88 73 LYS B N 1
ATOM 1368 C CA . LYS B 1 73 ? 5.438 -29.25 -8.078 1 62.88 73 LYS B CA 1
ATOM 1369 C C . LYS B 1 73 ? 4.828 -30.172 -7.023 1 62.88 73 LYS B C 1
ATOM 1371 O O . LYS B 1 73 ? 5.348 -31.266 -6.766 1 62.88 73 LYS B O 1
ATOM 1376 N N . PHE B 1 74 ? 3.744 -29.672 -6.539 1 56.25 74 PHE B N 1
ATOM 1377 C CA . PHE B 1 74 ? 3.07 -30.484 -5.523 1 56.25 74 PHE B CA 1
ATOM 1378 C C . PHE B 1 74 ? 2.369 -31.672 -6.16 1 56.25 74 PHE B C 1
ATOM 1380 O O . PHE B 1 74 ? 2.363 -32.781 -5.594 1 56.25 74 PHE B O 1
ATOM 1387 N N . LYS B 1 75 ? 1.693 -31.406 -7.199 1 58.06 75 LYS B N 1
ATOM 1388 C CA . LYS B 1 75 ? 1.045 -32.5 -7.902 1 58.06 75 LYS B CA 1
ATOM 1389 C C . LYS B 1 75 ? 2.061 -33.562 -8.32 1 58.06 75 LYS B C 1
ATOM 1391 O O . LYS B 1 75 ? 1.791 -34.75 -8.219 1 58.06 75 LYS B O 1
ATOM 1396 N N . ASP B 1 76 ? 3.023 -33.031 -8.758 1 56.75 76 ASP B N 1
ATOM 1397 C CA . ASP B 1 76 ? 4.082 -33.969 -9.117 1 56.75 76 ASP B CA 1
ATOM 1398 C C . ASP B 1 76 ? 4.566 -34.75 -7.891 1 56.75 76 ASP B C 1
ATOM 1400 O O . ASP B 1 76 ? 4.844 -35.938 -7.973 1 56.75 76 ASP B O 1
ATOM 1404 N N . ASP B 1 77 ? 4.488 -33.844 -6.781 1 49.56 77 ASP B N 1
ATOM 1405 C CA . ASP B 1 77 ? 4.883 -34.5 -5.535 1 49.56 77 ASP B CA 1
ATOM 1406 C C . ASP B 1 77 ? 3.734 -35.312 -4.957 1 49.56 77 ASP B C 1
ATOM 1408 O O . ASP B 1 77 ? 3.963 -36.312 -4.262 1 49.56 77 ASP B O 1
ATOM 1412 N N . TRP B 1 78 ? 2.453 -34.594 -5.141 1 52.28 78 TRP B N 1
ATOM 1413 C CA . TRP B 1 78 ? 1.266 -35.312 -4.691 1 52.28 78 TRP B CA 1
ATOM 1414 C C . TRP B 1 78 ? 1.191 -36.688 -5.336 1 52.28 78 TRP B C 1
ATOM 1416 O O . TRP B 1 78 ? 0.694 -37.625 -4.73 1 52.28 78 TRP B O 1
ATOM 1426 N N . LYS B 1 79 ? 1.31 -36.75 -6.738 1 49.28 79 LYS B N 1
ATOM 1427 C CA . LYS B 1 79 ? 1.356 -38.094 -7.293 1 49.28 79 LYS B CA 1
ATOM 1428 C C . LYS B 1 79 ? 2.188 -39.031 -6.41 1 49.28 79 LYS B C 1
ATOM 1430 O O . LYS B 1 79 ? 1.92 -40.219 -6.336 1 49.28 79 LYS B O 1
ATOM 1435 N N . GLU B 1 80 ? 3.127 -38.219 -5.969 1 43.28 80 GLU B N 1
ATOM 1436 C CA . GLU B 1 80 ? 3.838 -39.094 -5.027 1 43.28 80 GLU B CA 1
ATOM 1437 C C . GLU B 1 80 ? 3.152 -39.094 -3.664 1 43.28 80 GLU B C 1
ATOM 1439 O O . GLU B 1 80 ? 2.979 -40.156 -3.059 1 43.28 80 GLU B O 1
ATOM 1444 N N . TYR B 1 81 ? 3.354 -38 -2.752 1 41.19 81 TYR B N 1
ATOM 1445 C CA . TYR B 1 81 ? 2.865 -38 -1.377 1 41.19 81 TYR B CA 1
ATOM 1446 C C . TYR B 1 81 ? 1.544 -37.25 -1.268 1 41.19 81 TYR B C 1
ATOM 1448 O O . TYR B 1 81 ? 1.222 -36.438 -2.123 1 41.19 81 TYR B O 1
ATOM 1456 N N . GLY B 1 82 ? 0.249 -37.781 -0.766 1 39.53 82 GLY B N 1
ATOM 1457 C CA . GLY B 1 82 ? -1.058 -37.312 -0.333 1 39.53 82 GLY B CA 1
ATOM 1458 C C . GLY B 1 82 ? -1.031 -35.906 0.223 1 39.53 82 GLY B C 1
ATOM 1459 O O . GLY B 1 82 ? -1.373 -35.688 1.387 1 39.53 82 GLY B O 1
ATOM 1460 N N . VAL B 1 83 ? -0.196 -35 -0.281 1 44.41 83 VAL B N 1
ATOM 1461 C CA . VAL B 1 83 ? 0.055 -33.781 0.481 1 44.41 83 VAL B CA 1
ATOM 1462 C C . VAL B 1 83 ? -1.164 -32.844 0.408 1 44.41 83 VAL B C 1
ATOM 1464 O O . VAL B 1 83 ? -1.833 -32.781 -0.626 1 44.41 83 VAL B O 1
ATOM 1467 N N . THR B 1 84 ? -1.896 -32.625 1.569 1 42.47 84 THR B N 1
ATOM 1468 C CA . THR B 1 84 ? -2.939 -31.641 1.809 1 42.47 84 THR B CA 1
ATOM 1469 C C . THR B 1 84 ? -2.406 -30.234 1.581 1 42.47 84 THR B C 1
ATOM 1471 O O . THR B 1 84 ? -1.404 -29.844 2.18 1 42.47 84 THR B O 1
ATOM 1474 N N . VAL B 1 85 ? -2.381 -29.703 0.348 1 43.06 85 VAL B N 1
ATOM 1475 C CA . VAL B 1 85 ? -1.97 -28.359 -0.01 1 43.06 85 VAL B CA 1
ATOM 1476 C C . VAL B 1 85 ? -2.678 -27.344 0.89 1 43.06 85 VAL B C 1
ATOM 1478 O O . VAL B 1 85 ? -3.908 -27.25 0.886 1 43.06 85 VAL B O 1
ATOM 1481 N N . MET B 1 86 ? -2.125 -27.031 2.104 1 37.12 86 MET B N 1
ATOM 1482 C CA . MET B 1 86 ? -2.68 -25.938 2.877 1 37.12 86 MET B CA 1
ATOM 1483 C C . MET B 1 86 ? -2.309 -24.594 2.254 1 37.12 86 MET B C 1
ATOM 1485 O O . MET B 1 86 ? -1.131 -24.312 2.027 1 37.12 86 MET B O 1
ATOM 1489 N N . CYS B 1 87 ? -2.99 -24.25 1.247 1 42.41 87 CYS B N 1
ATOM 1490 C CA . CYS B 1 87 ? -2.756 -23 0.543 1 42.41 87 CYS B CA 1
ATOM 1491 C C . CYS B 1 87 ? -3.197 -21.812 1.389 1 42.41 87 CYS B C 1
ATOM 1493 O O . CYS B 1 87 ? -4.098 -21.938 2.221 1 42.41 87 CYS B O 1
ATOM 1495 N N . ASP B 1 88 ? -2.361 -20.906 1.521 1 44.66 88 ASP B N 1
ATOM 1496 C CA . ASP B 1 88 ? -2.801 -19.641 2.133 1 44.66 88 ASP B CA 1
ATOM 1497 C C . ASP B 1 88 ? -4.02 -19.078 1.408 1 44.66 88 ASP B C 1
ATOM 1499 O O . ASP B 1 88 ? -4.391 -19.562 0.337 1 44.66 88 ASP B O 1
ATOM 1503 N N . SER B 1 89 ? -4.695 -18.188 2.109 1 45.56 89 SER B N 1
ATOM 1504 C CA . SER B 1 89 ? -6.004 -17.656 1.735 1 45.56 89 SER B CA 1
ATOM 1505 C C . SER B 1 89 ? -6.023 -17.203 0.281 1 45.56 89 SER B C 1
ATOM 1507 O O . SER B 1 89 ? -6.98 -17.469 -0.449 1 45.56 89 SER B O 1
ATOM 1509 N N . TRP B 1 90 ? -4.949 -16.609 -0.092 1 46.41 90 TRP B N 1
ATOM 1510 C CA . TRP B 1 90 ? -4.949 -16.109 -1.463 1 46.41 90 TRP B CA 1
ATOM 1511 C C . TRP B 1 90 ? -4.906 -17.25 -2.463 1 46.41 90 TRP B C 1
ATOM 1513 O O . TRP B 1 90 ? -5.602 -17.234 -3.479 1 46.41 90 TRP B O 1
ATOM 1523 N N . THR B 1 91 ? -4.039 -18.141 -2.137 1 46.19 91 THR B N 1
ATOM 1524 C CA . THR B 1 91 ? -3.963 -19.312 -3.021 1 46.19 91 THR B CA 1
ATOM 1525 C C . THR B 1 91 ? -5.289 -20.062 -3.035 1 46.19 91 THR B C 1
ATOM 1527 O O . THR B 1 91 ? -5.742 -20.516 -4.09 1 46.19 91 THR B O 1
ATOM 1530 N N . GLU B 1 92 ? -5.77 -20.141 -1.854 1 45.91 92 GLU B N 1
ATOM 1531 C CA . GLU B 1 92 ? -7.023 -20.891 -1.768 1 45.91 92 GLU B CA 1
ATOM 1532 C C . GLU B 1 92 ? -8.117 -20.219 -2.604 1 45.91 92 GLU B C 1
ATOM 1534 O O . GLU B 1 92 ? -8.883 -20.891 -3.291 1 45.91 92 GLU B O 1
ATOM 1539 N N . ARG B 1 93 ? -8.133 -18.938 -2.459 1 43.81 93 ARG B N 1
ATOM 1540 C CA . ARG B 1 93 ? -9.172 -18.219 -3.188 1 43.81 93 ARG B CA 1
ATOM 1541 C C . ARG B 1 93 ? -9 -18.391 -4.691 1 43.81 93 ARG B C 1
ATOM 1543 O O . ARG B 1 93 ? -9.984 -18.594 -5.414 1 43.81 93 ARG B O 1
ATOM 1550 N N . TRP B 1 94 ? -7.785 -18.203 -5.035 1 45.22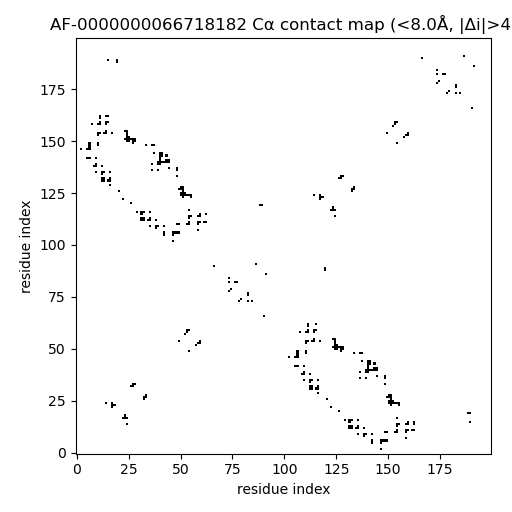 94 TRP B N 1
ATOM 1551 C CA . TRP B 1 94 ? -7.504 -18.344 -6.461 1 45.22 94 TRP B CA 1
ATOM 1552 C C . TRP B 1 94 ? -7.879 -19.75 -6.945 1 45.22 94 TRP B C 1
ATOM 1554 O O . TRP B 1 94 ? -8.484 -19.906 -8.008 1 45.22 94 TRP B O 1
ATOM 1564 N N . LEU B 1 95 ? -7.535 -20.719 -6.094 1 46.41 95 LEU B N 1
ATOM 1565 C CA . LEU B 1 95 ? -7.871 -22.109 -6.438 1 46.41 95 LEU B CA 1
ATOM 1566 C C . LEU B 1 95 ? -9.383 -22.281 -6.559 1 46.41 95 LEU B C 1
ATOM 1568 O O . LEU B 1 95 ? -9.859 -22.969 -7.465 1 46.41 95 LEU B O 1
ATOM 1572 N N . LEU B 1 96 ? -9.984 -21.516 -5.66 1 42.16 96 LEU B N 1
ATOM 1573 C CA . LEU B 1 96 ? -11.438 -21.656 -5.68 1 42.16 96 LEU B CA 1
ATOM 1574 C C . LEU B 1 96 ? -12.039 -20.969 -6.895 1 42.16 96 LEU B C 1
ATOM 1576 O O . LEU B 1 96 ? -12.992 -21.469 -7.492 1 42.16 96 LEU B O 1
ATOM 1580 N N . MET B 1 97 ? -11.547 -19.812 -7.223 1 39.5 97 MET B N 1
ATOM 1581 C CA . MET B 1 97 ? -12.094 -19.094 -8.367 1 39.5 97 MET B CA 1
ATOM 1582 C C . MET B 1 97 ? -11.867 -19.859 -9.664 1 39.5 97 MET B C 1
ATOM 1584 O O . MET B 1 97 ? -12.672 -19.797 -10.586 1 39.5 97 MET B O 1
ATOM 1588 N N . ARG B 1 98 ? -10.797 -20.453 -9.688 1 38.06 98 ARG B N 1
ATOM 1589 C CA . ARG B 1 98 ? -10.516 -21.219 -10.906 1 38.06 98 ARG B CA 1
ATOM 1590 C C . ARG B 1 98 ? -11.258 -22.547 -10.898 1 38.06 98 ARG B C 1
ATOM 1592 O O . ARG B 1 98 ? -11.672 -23.031 -11.953 1 38.06 98 ARG B O 1
ATOM 1599 N N . LEU B 1 99 ? -11.305 -23.047 -9.781 1 37.94 99 LEU B N 1
ATOM 1600 C CA . LEU B 1 99 ? -11.969 -24.344 -9.789 1 37.94 99 LEU B CA 1
ATOM 1601 C C . LEU B 1 99 ? -13.484 -24.188 -9.883 1 37.94 99 LEU B C 1
ATOM 1603 O O . LEU B 1 99 ? -14.188 -25.094 -10.312 1 37.94 99 LEU B O 1
ATOM 1607 N N . GLY B 1 100 ? -13.984 -22.953 -9.492 1 38.41 100 GLY B N 1
ATOM 1608 C CA . GLY B 1 100 ? -15.422 -22.891 -9.727 1 38.41 100 GLY B CA 1
ATOM 1609 C C . GLY B 1 100 ? -15.781 -22.359 -11.102 1 38.41 100 GLY B C 1
ATOM 1610 O O . GLY B 1 100 ? -14.977 -21.688 -11.734 1 38.41 100 GLY B O 1
#

Solvent-accessible surface area (backbone atoms only — not comparable to full-atom values): 10562 Å² total; per-residue (Å²): 137,68,62,64,55,45,35,52,51,39,31,31,31,43,19,50,31,29,60,65,66,71,42,64,32,64,61,46,62,36,69,46,38,50,51,23,51,50,42,32,11,68,56,27,80,82,48,73,78,63,46,16,68,41,27,68,36,62,26,38,51,50,49,50,50,52,50,49,53,52,46,50,52,39,46,60,39,30,77,62,49,87,65,77,81,81,56,55,70,56,53,41,47,51,50,46,60,66,71,96,134,70,57,70,54,48,34,51,52,37,32,32,32,44,19,50,32,29,59,66,67,73,42,66,32,64,61,45,61,36,68,45,38,52,52,24,50,49,42,33,11,68,56,28,80,81,48,72,78,65,48,16,67,40,28,68,36,62,26,38,51,51,50,50,48,55,50,49,54,53,45,50,52,40,48,63,40,31,77,64,47,88,66,78,80,80,55,55,70,54,54,42,47,51,51,46,59,65,72,93

Secondary structure (DSSP, 8-state):
--HHHHHHHHHHHHHHHHHHTT--GGGGGSHHHHHHHHHHHHH-TTSPPPPHHHHHTHHHHHHHHHHHHHHHHHHHHHTTS-------HHHHHHHHHHH-/--HHHHHHHHHHHHHHHHHHTT--GGGGGSHHHHHHHHHHHHH-TTSPPPPHHHHHTHHHHHHHHHHHHHHHHHHHHHTTS-------HHHHHHHHHHH-

Foldseek 3Di:
DCVVVVVVVVVVVVVCVCVVVVHDPVVCVPPVNVVVVVVVVVVPPVDDDDDPVCVVPVVVVVVVVVLVVVVVVVVVCCVPPVDPPPDPPVSVVVVVVVVD/DPVVVVVVVVVVVVVCVCVVVVHDPVVCVPPVNVVVVVVVVVVPDVDDDDDPVCVVPVVVVVVVVVLVVVVVVVVVCVVPPVDPPPDPPVSVVVVVVVVD

InterPro domains:
  IPR007021 Domain of unknown function DUF659 [PF04937] (50-92)

Organism: Zea mays (NCBI:txid4577)

pLDDT: mean 75.78, std 22.29, range [27.7, 97.38]